Protein AF-0000000084878001 (afdb_homodimer)

Sequence (238 aa):
MRSDLFLLSTLISGAYTAQISVGQQQQSGGKNYHVAWWEGETPCDGLGHLLGSVDKSLCSFDFQLQNQGSVYHFAYCGTDDLAIYRNDGSLYGKCSTKDFGKKLKCQNSHDIIKQYVCGMRSDLFLLSTLISGAYTAQISVGQQQQSGGKNYHVAWWEGETPCDGLGHLLGSVDKSLCSFDFQLQNQGSVYHFAYCGTDDLAIYRNDGSLYGKCSTKDFGKKLKCQNSHDIIKQYVCG

Structure (mmCIF, N/CA/C/O backbone):
data_AF-0000000084878001-model_v1
#
loop_
_entity.id
_entity.type
_entity.pdbx_description
1 polymer 'Cyanovirin-N domain-containing protein'
#
loop_
_atom_site.group_PDB
_atom_site.id
_atom_site.type_symbol
_atom_site.label_atom_id
_atom_site.label_alt_id
_atom_site.label_comp_id
_atom_site.label_asym_id
_atom_site.label_entity_id
_atom_site.label_seq_id
_atom_site.pdbx_PDB_ins_code
_atom_site.Cartn_x
_atom_site.Cartn_y
_atom_site.Cartn_z
_atom_site.occupancy
_atom_site.B_iso_or_equiv
_atom_site.auth_seq_id
_atom_site.auth_comp_id
_atom_site.auth_asym_id
_atom_site.auth_atom_id
_atom_site.pdbx_PDB_model_num
ATOM 1 N N . MET A 1 1 ? -42.656 -45.219 -16 1 40.62 1 MET A N 1
ATOM 2 C CA . MET A 1 1 ? -42.062 -44.25 -15.086 1 40.62 1 MET A CA 1
ATOM 3 C C . MET A 1 1 ? -40.812 -43.656 -15.68 1 40.62 1 MET A C 1
ATOM 5 O O . MET A 1 1 ? -39.844 -44.344 -15.984 1 40.62 1 MET A O 1
ATOM 9 N N . ARG A 1 2 ? -40.969 -42.5 -16.5 1 52.84 2 ARG A N 1
ATOM 10 C CA . ARG A 1 2 ? -39.875 -41.75 -17.094 1 52.84 2 ARG A CA 1
ATOM 11 C C . ARG A 1 2 ? -38.969 -41.156 -16.031 1 52.84 2 ARG A C 1
ATOM 13 O O . ARG A 1 2 ? -39.438 -40.406 -15.172 1 52.84 2 ARG A O 1
ATOM 20 N N . SER A 1 3 ? -37.875 -41.875 -15.578 1 54.75 3 SER A N 1
ATOM 21 C CA . SER A 1 3 ? -36.875 -41.344 -14.625 1 54.75 3 SER A CA 1
ATOM 22 C C . SER A 1 3 ? -36.25 -40.062 -15.141 1 54.75 3 SER A C 1
ATOM 24 O O . SER A 1 3 ? -35.594 -40.062 -16.203 1 54.75 3 SER A O 1
ATOM 26 N N . ASP A 1 4 ? -36.875 -39 -14.883 1 58.25 4 ASP A N 1
ATOM 27 C CA . ASP A 1 4 ? -36.188 -37.719 -15.156 1 58.25 4 ASP A CA 1
ATOM 28 C C . ASP A 1 4 ? -34.875 -37.656 -14.391 1 58.25 4 ASP A C 1
ATOM 30 O O . ASP A 1 4 ? -34.844 -37.719 -13.164 1 58.25 4 ASP A O 1
ATOM 34 N N . LEU A 1 5 ? -33.688 -38.031 -14.977 1 51.81 5 LEU A N 1
ATOM 35 C CA . LEU A 1 5 ? -32.375 -37.844 -14.422 1 51.81 5 LEU A CA 1
ATOM 36 C C . LEU A 1 5 ? -32.062 -36.344 -14.211 1 51.81 5 LEU A C 1
ATOM 38 O O . LEU A 1 5 ? -32.031 -35.562 -15.172 1 51.81 5 LEU A O 1
ATOM 42 N N . PHE A 1 6 ? -32.438 -35.812 -13.086 1 55.56 6 PHE A N 1
ATOM 43 C CA . PHE A 1 6 ? -31.953 -34.469 -12.703 1 55.56 6 PHE A CA 1
ATOM 44 C C . PHE A 1 6 ? -30.438 -34.438 -12.695 1 55.56 6 PHE A C 1
ATOM 46 O O . PHE A 1 6 ? -29.781 -35.094 -11.883 1 55.56 6 PHE A O 1
ATOM 53 N N . LEU A 1 7 ? -29.844 -34.125 -13.883 1 54.41 7 LEU A N 1
ATOM 54 C CA . LEU A 1 7 ? -28.422 -33.812 -13.859 1 54.41 7 LEU A CA 1
ATOM 55 C C . LEU A 1 7 ? -28.125 -32.625 -12.938 1 54.41 7 LEU A C 1
ATOM 57 O O . LEU A 1 7 ? -28.531 -31.5 -13.219 1 54.41 7 LEU A O 1
ATOM 61 N N . LEU A 1 8 ? -27.812 -32.844 -11.688 1 53.03 8 LEU A N 1
ATOM 62 C CA . LEU A 1 8 ? -27.266 -31.828 -10.805 1 53.03 8 LEU A CA 1
ATOM 63 C C . LEU A 1 8 ? -25.938 -31.312 -11.344 1 53.03 8 LEU A C 1
ATOM 65 O O . LEU A 1 8 ? -24.938 -32.062 -11.367 1 53.03 8 LEU A O 1
ATOM 69 N N . SER A 1 9 ? -25.953 -30.312 -12.164 1 50.41 9 SER A N 1
ATOM 70 C CA . SER A 1 9 ? -24.719 -29.625 -12.523 1 50.41 9 SER A CA 1
ATOM 71 C C . SER A 1 9 ? -23.969 -29.141 -11.281 1 50.41 9 SER A C 1
ATOM 73 O O . SER A 1 9 ? -24.516 -28.344 -10.5 1 50.41 9 SER A O 1
ATOM 75 N N . THR A 1 10 ? -23.078 -29.844 -10.758 1 50 10 THR A N 1
ATOM 76 C CA . THR A 1 10 ? -22.172 -29.359 -9.727 1 50 10 THR A CA 1
ATOM 77 C C . THR A 1 10 ? -21.406 -28.141 -10.211 1 50 10 THR A C 1
ATOM 79 O O . THR A 1 10 ? -20.625 -28.234 -11.164 1 50 10 THR A O 1
ATOM 82 N N . LEU A 1 11 ? -21.969 -26.922 -10.078 1 50.25 11 LEU A N 1
ATOM 83 C CA . LEU A 1 11 ? -21.125 -25.734 -10.195 1 50.25 11 LEU A CA 1
ATOM 84 C C . LEU A 1 11 ? -19.844 -25.891 -9.375 1 50.25 11 LEU A C 1
ATOM 86 O O . LEU A 1 11 ? -19.891 -25.953 -8.148 1 50.25 11 LEU A O 1
ATOM 90 N N . ILE A 1 12 ? -18.922 -26.625 -9.875 1 43.53 12 ILE A N 1
ATOM 91 C CA . ILE A 1 12 ? -17.609 -26.531 -9.25 1 43.53 12 ILE A CA 1
ATOM 92 C C . ILE A 1 12 ? -17.25 -25.062 -9.023 1 43.53 12 ILE A C 1
ATOM 94 O O . ILE A 1 12 ? -17.078 -24.312 -9.977 1 43.53 12 ILE A O 1
ATOM 98 N N . SER A 1 13 ? -17.812 -24.375 -8.117 1 43.81 13 SER A N 1
ATOM 99 C CA . SER A 1 13 ? -17.266 -23.078 -7.691 1 43.81 13 SER A CA 1
ATOM 100 C C . SER A 1 13 ? -15.758 -23.156 -7.484 1 43.81 13 SER A C 1
ATOM 102 O O . SER A 1 13 ? -15.297 -23.594 -6.426 1 43.81 13 SER A O 1
ATOM 104 N N . GLY A 1 14 ? -15.023 -23.625 -8.484 1 43.59 14 GLY A N 1
ATOM 105 C CA . GLY A 1 14 ? -13.594 -23.531 -8.258 1 43.59 14 GLY A CA 1
ATOM 106 C C . GLY A 1 14 ? -13.172 -22.266 -7.543 1 43.59 14 GLY A C 1
ATOM 107 O O . GLY A 1 14 ? -13.734 -21.203 -7.785 1 43.59 14 GLY A O 1
ATOM 108 N N . ALA A 1 15 ? -12.75 -22.422 -6.367 1 47.34 15 ALA A N 1
ATOM 109 C CA . ALA A 1 15 ? -12.258 -21.297 -5.574 1 47.34 15 ALA A CA 1
ATOM 110 C C . ALA A 1 15 ? -11.398 -20.359 -6.418 1 47.34 15 ALA A C 1
ATOM 112 O O . ALA A 1 15 ? -10.32 -20.75 -6.875 1 47.34 15 ALA A O 1
ATOM 113 N N . TYR A 1 16 ? -11.938 -19.75 -7.496 1 54.16 16 TYR A N 1
ATOM 114 C CA . TYR A 1 16 ? -11.242 -18.797 -8.352 1 54.16 16 TYR A CA 1
ATOM 115 C C . TYR A 1 16 ? -10.438 -17.797 -7.527 1 54.16 16 TYR A C 1
ATOM 117 O O . TYR A 1 16 ? -10.992 -17.125 -6.66 1 54.16 16 TYR A O 1
ATOM 125 N N . THR A 1 17 ? -9.141 -18.172 -7.266 1 69.75 17 THR A N 1
ATOM 126 C CA . THR A 1 17 ? -8.289 -17.188 -6.602 1 69.75 17 THR A CA 1
ATOM 127 C C . THR A 1 17 ? -8.141 -15.938 -7.461 1 69.75 17 THR A C 1
ATOM 129 O O . THR A 1 17 ? -7.848 -16.031 -8.656 1 69.75 17 THR A O 1
ATOM 132 N N . ALA A 1 18 ? -8.609 -14.867 -6.988 1 90.56 18 ALA A N 1
ATOM 133 C CA . ALA A 1 18 ? -8.531 -13.586 -7.684 1 90.56 18 ALA A CA 1
ATOM 134 C C . ALA A 1 18 ? -7.105 -13.305 -8.156 1 90.56 18 ALA A C 1
ATOM 136 O O . ALA A 1 18 ? -6.141 -13.594 -7.441 1 90.56 18 ALA A O 1
ATOM 137 N N . GLN A 1 19 ? -6.977 -13.023 -9.461 1 97.31 19 GLN A N 1
ATOM 138 C CA . GLN A 1 19 ? -5.66 -12.664 -9.977 1 97.31 19 GLN A CA 1
ATOM 139 C C . GLN A 1 19 ? -5.25 -11.266 -9.516 1 97.31 19 GLN A C 1
ATOM 141 O O . GLN A 1 19 ? -6.098 -10.477 -9.102 1 97.31 19 GLN A O 1
ATOM 146 N N . ILE A 1 20 ? -3.99 -11.047 -9.516 1 97.94 20 ILE A N 1
ATOM 147 C CA . ILE A 1 20 ? -3.43 -9.758 -9.148 1 97.94 20 ILE A CA 1
ATOM 148 C C . ILE A 1 20 ? -2.838 -9.078 -10.383 1 97.94 20 ILE A C 1
ATOM 150 O O . ILE A 1 20 ? -2.041 -9.68 -11.102 1 97.94 20 ILE A O 1
ATOM 154 N N . SER A 1 21 ? -3.244 -7.875 -10.602 1 98.44 21 SER A N 1
ATOM 155 C CA . SER A 1 21 ? -2.672 -7.055 -11.664 1 98.44 21 SER A CA 1
ATOM 156 C C . SER A 1 21 ? -1.608 -6.105 -11.125 1 98.44 21 SER A C 1
ATOM 158 O O . SER A 1 21 ? -1.666 -5.703 -9.961 1 98.44 21 SER A O 1
ATOM 160 N N . VAL A 1 22 ? -0.67 -5.793 -11.984 1 98.56 22 VAL A N 1
ATOM 161 C CA . VAL A 1 22 ? 0.396 -4.848 -11.664 1 98.56 22 VAL A CA 1
ATOM 162 C C . VAL A 1 22 ? 0.568 -3.857 -12.812 1 98.56 22 VAL A C 1
ATOM 164 O O . VAL A 1 22 ? 0.487 -4.234 -13.984 1 98.56 22 VAL A O 1
ATOM 167 N N . GLY A 1 23 ? 0.77 -2.672 -12.43 1 98.19 23 GLY A N 1
ATOM 168 C CA . GLY A 1 23 ? 1.011 -1.633 -13.414 1 98.19 23 GLY A CA 1
ATOM 169 C C . GLY A 1 23 ? 1.803 -0.461 -12.867 1 98.19 23 GLY A C 1
ATOM 170 O O . GLY A 1 23 ? 2.41 -0.561 -11.797 1 98.19 23 GLY A O 1
ATOM 171 N N . GLN A 1 24 ? 1.919 0.592 -13.656 1 96.62 24 GLN A N 1
ATOM 172 C CA . GLN A 1 24 ? 2.641 1.803 -13.281 1 96.62 24 GLN A CA 1
ATOM 173 C C . GLN A 1 24 ? 1.729 3.025 -13.336 1 96.62 24 GLN A C 1
ATOM 175 O O . GLN A 1 24 ? 1.037 3.246 -14.336 1 96.62 24 GLN A O 1
ATOM 180 N N . GLN A 1 25 ? 1.665 3.662 -12.234 1 94.56 25 GLN A N 1
ATOM 181 C CA . GLN A 1 25 ? 0.994 4.957 -12.188 1 94.56 25 GLN A CA 1
ATOM 182 C C . GLN A 1 25 ? 1.898 6.062 -12.727 1 94.56 25 GLN A C 1
ATOM 184 O O . GLN A 1 25 ? 3.031 6.223 -12.266 1 94.56 25 GLN A O 1
ATOM 189 N N . GLN A 1 26 ? 1.407 6.762 -13.695 1 86.5 26 GLN A N 1
ATOM 190 C CA . GLN A 1 26 ? 2.191 7.805 -14.344 1 86.5 26 GLN A CA 1
ATOM 191 C C . GLN A 1 26 ? 1.896 9.172 -13.734 1 86.5 26 GLN A C 1
ATOM 193 O O . GLN A 1 26 ? 0.797 9.711 -13.898 1 86.5 26 GLN A O 1
ATOM 198 N N . GLN A 1 27 ? 2.877 9.742 -12.992 1 79.06 27 GLN A N 1
ATOM 199 C CA . GLN A 1 27 ? 2.684 11.062 -12.406 1 79.06 27 GLN A CA 1
ATOM 200 C C . GLN A 1 27 ? 3.193 12.156 -13.336 1 79.06 27 GLN A C 1
ATOM 202 O O . GLN A 1 27 ? 4.25 12.016 -13.945 1 79.06 27 GLN A O 1
ATOM 207 N N . SER A 1 28 ? 2.338 13.07 -13.562 1 66.56 28 SER A N 1
ATOM 208 C CA . SER A 1 28 ? 2.789 14.18 -14.398 1 66.56 28 SER A CA 1
ATOM 209 C C . SER A 1 28 ? 4.023 14.852 -13.812 1 66.56 28 SER A C 1
ATOM 211 O O . SER A 1 28 ? 3.982 15.367 -12.688 1 66.56 28 SER A O 1
ATOM 213 N N . GLY A 1 29 ? 5.16 14.797 -14.555 1 62.91 29 GLY A N 1
ATOM 214 C CA . GLY A 1 29 ? 6.363 15.516 -14.172 1 62.91 29 GLY A CA 1
ATOM 215 C C . GLY A 1 29 ? 7.113 14.867 -13.023 1 62.91 29 GLY A C 1
ATOM 216 O O . GLY A 1 29 ? 8.07 15.438 -12.5 1 62.91 29 GLY A O 1
ATOM 217 N N . GLY A 1 30 ? 6.598 13.773 -12.641 1 71.69 30 GLY A N 1
ATOM 218 C CA . GLY A 1 30 ? 7.266 13.312 -11.438 1 71.69 30 GLY A CA 1
ATOM 219 C C . GLY A 1 30 ? 7.555 11.82 -11.438 1 71.69 30 GLY A C 1
ATOM 220 O O . GLY A 1 30 ? 7.758 11.227 -12.5 1 71.69 30 GLY A O 1
ATOM 221 N N . LYS A 1 31 ? 7.758 11.266 -10.242 1 82.56 31 LYS A N 1
ATOM 222 C CA . LYS A 1 31 ? 8.117 9.867 -10.016 1 82.56 31 LYS A CA 1
ATOM 223 C C . LYS A 1 31 ? 6.949 8.938 -10.328 1 82.56 31 LYS A C 1
ATOM 225 O O . LYS A 1 31 ? 5.805 9.227 -9.977 1 82.56 31 LYS A O 1
ATOM 230 N N . ASN A 1 32 ? 7.199 7.93 -11.211 1 93.31 32 ASN A N 1
ATOM 231 C CA . ASN A 1 32 ? 6.223 6.875 -11.438 1 93.31 32 ASN A CA 1
ATOM 232 C C . ASN A 1 32 ? 6.266 5.816 -10.344 1 93.31 32 ASN A C 1
ATOM 234 O O . ASN A 1 32 ? 7.305 5.613 -9.711 1 93.31 32 ASN A O 1
ATOM 238 N N . TYR A 1 33 ? 5.094 5.18 -10.156 1 96.06 33 TYR A N 1
ATOM 239 C CA . TYR A 1 33 ? 5.02 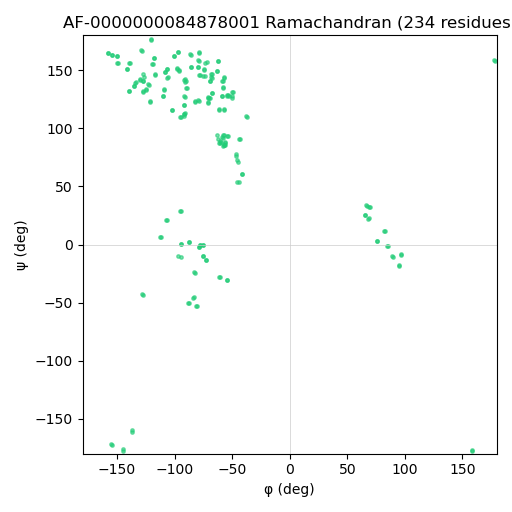4.211 -9.07 1 96.06 33 TYR A CA 1
ATOM 240 C C . TYR A 1 33 ? 4.441 2.887 -9.555 1 96.06 33 TYR A C 1
ATOM 242 O O . TYR A 1 33 ? 3.523 2.871 -10.383 1 96.06 33 TYR A O 1
ATOM 250 N N . HIS A 1 34 ? 5.012 1.805 -9.008 1 97.44 34 HIS A N 1
ATOM 251 C CA . HIS A 1 34 ? 4.352 0.514 -9.156 1 97.44 34 HIS A CA 1
ATOM 252 C C . HIS A 1 34 ? 3.057 0.457 -8.352 1 97.44 34 HIS A C 1
ATOM 254 O O . HIS A 1 34 ? 3 0.957 -7.227 1 97.44 34 HIS A O 1
ATOM 260 N N . VAL A 1 35 ? 2.051 -0.173 -8.961 1 97.56 35 VAL A N 1
ATOM 261 C CA . VAL A 1 35 ? 0.773 -0.364 -8.281 1 97.56 35 VAL A CA 1
ATOM 262 C C . VAL A 1 35 ? 0.284 -1.795 -8.492 1 97.56 35 VAL A C 1
ATOM 264 O O . VAL A 1 35 ? 0.384 -2.334 -9.602 1 97.56 35 VAL A O 1
ATOM 267 N N . ALA A 1 36 ? -0.209 -2.393 -7.441 1 98.31 36 ALA A N 1
ATOM 268 C CA . ALA A 1 36 ? -0.836 -3.709 -7.523 1 98.31 36 ALA A CA 1
ATOM 269 C C . ALA A 1 36 ? -2.309 -3.641 -7.133 1 98.31 36 ALA A C 1
ATOM 271 O O . ALA A 1 36 ? -2.689 -2.857 -6.258 1 98.31 36 ALA A O 1
ATOM 272 N N . TRP A 1 37 ? -3.094 -4.449 -7.754 1 97.31 37 TRP A N 1
ATOM 273 C CA . TRP A 1 37 ? -4.52 -4.48 -7.449 1 97.31 37 TRP A CA 1
ATOM 274 C C . TRP A 1 37 ? -5.137 -5.812 -7.867 1 97.31 37 TRP A C 1
ATOM 276 O O . TRP A 1 37 ? -4.5 -6.605 -8.562 1 97.31 37 TRP A O 1
ATOM 286 N N . TRP A 1 38 ? -6.379 -6.055 -7.324 1 96.94 38 TRP A N 1
ATOM 287 C CA . TRP A 1 38 ? -7.102 -7.234 -7.781 1 96.94 38 TRP A CA 1
ATOM 288 C C . TRP A 1 38 ? -7.523 -7.09 -9.234 1 96.94 38 TRP A C 1
ATOM 290 O O . TRP A 1 38 ? -8.141 -6.086 -9.617 1 96.94 38 TRP A O 1
ATOM 300 N N . GLU A 1 39 ? -7.23 -8.102 -10.047 1 97.25 39 GLU A N 1
ATOM 301 C CA . GLU A 1 39 ? -7.688 -8.086 -11.438 1 97.25 39 GLU A CA 1
ATOM 302 C C . GLU A 1 39 ? -9.203 -7.965 -11.516 1 97.25 39 GLU A C 1
ATOM 304 O O . GLU A 1 39 ? -9.93 -8.664 -10.805 1 97.25 39 GLU A O 1
ATOM 309 N N . GLY A 1 40 ? -9.68 -7.059 -12.438 1 94.69 40 GLY A N 1
ATOM 310 C CA . GLY A 1 40 ? -11.109 -6.816 -12.578 1 94.69 40 GLY A CA 1
ATOM 311 C C . GLY A 1 40 ? -11.594 -5.625 -11.773 1 94.69 40 GLY A C 1
ATOM 312 O O . GLY A 1 40 ? -12.688 -5.109 -12.016 1 94.69 40 GLY A O 1
ATOM 313 N N . GLU A 1 41 ? -10.781 -5.211 -10.773 1 95.12 41 GLU A N 1
ATOM 314 C CA . GLU A 1 41 ? -11.086 -4.008 -10 1 95.12 41 GLU A CA 1
ATOM 315 C C . GLU A 1 41 ? -10.328 -2.801 -10.539 1 95.12 41 GLU A C 1
ATOM 317 O O . GLU A 1 41 ? -9.414 -2.947 -11.352 1 95.12 41 GLU A O 1
ATOM 322 N N . THR A 1 42 ? -10.789 -1.654 -10.078 1 95.38 42 THR A N 1
ATOM 323 C CA . THR A 1 42 ? -10.078 -0.454 -10.5 1 95.38 42 THR A CA 1
ATOM 324 C C . THR A 1 42 ? -8.953 -0.122 -9.523 1 95.38 42 THR A C 1
ATOM 326 O O . THR A 1 42 ? -9.125 -0.228 -8.305 1 95.38 42 THR A O 1
ATOM 329 N N . PRO A 1 43 ? -7.746 0.216 -9.984 1 95.5 43 PRO A N 1
ATOM 330 C CA . PRO A 1 43 ? -6.672 0.708 -9.125 1 95.5 43 PRO A CA 1
ATOM 331 C C . PRO A 1 43 ? -6.719 2.221 -8.922 1 95.5 43 PRO A C 1
ATOM 333 O O . PRO A 1 43 ? -5.863 2.785 -8.234 1 95.5 43 PRO A O 1
ATOM 336 N N . CYS A 1 44 ? -7.73 2.887 -9.5 1 93.88 44 CYS A N 1
ATOM 337 C CA . CYS A 1 44 ? -7.77 4.344 -9.539 1 93.88 44 CYS A CA 1
ATOM 338 C C . CYS A 1 44 ? -8.117 4.918 -8.172 1 93.88 44 CYS A C 1
ATOM 340 O O . CYS A 1 44 ? -8.688 4.223 -7.328 1 93.88 44 CYS A O 1
ATOM 342 N N . ASP A 1 45 ? -7.637 6.117 -7.875 1 88.25 45 ASP A N 1
ATOM 343 C CA . ASP A 1 45 ? -8.023 6.918 -6.719 1 88.25 45 ASP A CA 1
ATOM 344 C C . ASP A 1 45 ? -7.578 6.25 -5.418 1 88.25 45 ASP A C 1
ATOM 346 O O . ASP A 1 45 ? -8.312 6.262 -4.426 1 88.25 45 ASP A O 1
ATOM 350 N N . GLY A 1 46 ? -6.387 5.547 -5.496 1 89.5 46 GLY A N 1
ATOM 351 C CA . GLY A 1 46 ? -5.793 4.957 -4.309 1 89.5 46 GLY A CA 1
ATOM 352 C C . GLY A 1 46 ? -6.395 3.617 -3.938 1 89.5 46 GLY A C 1
ATOM 353 O O . GLY A 1 46 ? -6.16 3.107 -2.84 1 89.5 46 GLY A O 1
ATOM 354 N N . LEU A 1 47 ? -7.176 3.066 -4.832 1 92.81 47 LEU A N 1
ATOM 355 C CA . LEU A 1 47 ? -7.805 1.784 -4.543 1 92.81 47 LEU A CA 1
ATOM 356 C C . LEU A 1 47 ? -6.848 0.631 -4.824 1 92.81 47 LEU A C 1
ATOM 358 O O . LEU A 1 47 ? -7.035 -0.477 -4.316 1 92.81 47 LEU A O 1
ATOM 362 N N . GLY A 1 48 ? -5.891 0.888 -5.715 1 95.5 48 GLY A N 1
ATOM 363 C CA . GLY A 1 48 ? -4.77 -0.032 -5.812 1 95.5 48 GLY A CA 1
ATOM 364 C C . GLY A 1 48 ? -3.738 0.162 -4.715 1 95.5 48 GLY A C 1
ATOM 365 O O . GLY A 1 48 ? -3.768 1.165 -3.998 1 95.5 48 GLY A O 1
ATOM 366 N N . HIS A 1 49 ? -2.908 -0.759 -4.543 1 97 49 HIS A N 1
ATOM 367 C CA . HIS A 1 49 ? -1.827 -0.692 -3.568 1 97 49 HIS A CA 1
ATOM 368 C C . HIS A 1 49 ? -0.56 -0.112 -4.188 1 97 49 HIS A C 1
ATOM 370 O O . HIS A 1 49 ? 0.056 -0.74 -5.051 1 97 49 HIS A O 1
ATOM 376 N N . LEU A 1 50 ? -0.207 1.04 -3.721 1 96.56 50 LEU A N 1
ATOM 377 C CA . LEU A 1 50 ? 1.052 1.626 -4.168 1 96.56 50 LEU A CA 1
ATOM 378 C C . LEU A 1 50 ? 2.242 0.873 -3.584 1 96.56 50 LEU A C 1
ATOM 380 O O . LEU A 1 50 ? 2.359 0.742 -2.363 1 96.56 50 LEU A O 1
ATOM 384 N N . LEU A 1 51 ? 3.1 0.345 -4.387 1 97.5 51 LEU A N 1
ATOM 385 C CA . LEU A 1 51 ? 4.25 -0.431 -3.934 1 97.5 51 LEU A CA 1
ATOM 386 C C . LEU A 1 51 ? 5.441 0.477 -3.656 1 97.5 51 LEU A C 1
ATOM 388 O O . LEU A 1 51 ? 6.09 0.358 -2.613 1 97.5 51 LEU A O 1
ATOM 392 N N . GLY A 1 52 ? 5.785 1.342 -4.598 1 95.81 52 GLY A N 1
ATOM 393 C CA . GLY A 1 52 ? 6.941 2.219 -4.547 1 95.81 52 GLY A CA 1
ATOM 394 C C . GLY A 1 52 ? 7.395 2.695 -5.914 1 95.81 52 GLY A C 1
ATOM 395 O O . GLY A 1 52 ? 6.777 2.357 -6.926 1 95.81 52 GLY A O 1
ATOM 396 N N . SER A 1 53 ? 8.453 3.434 -5.867 1 95.12 53 SER A N 1
ATOM 397 C CA . SER A 1 53 ? 8.953 4.047 -7.098 1 95.12 53 SER A CA 1
ATOM 398 C C . SER A 1 53 ? 9.375 2.988 -8.109 1 95.12 53 SER A C 1
ATOM 400 O O . SER A 1 53 ? 9.953 1.963 -7.738 1 95.12 53 SER A O 1
ATOM 402 N N . VAL A 1 54 ? 9.242 3.324 -9.422 1 96.25 54 VAL A N 1
ATOM 403 C CA . VAL A 1 54 ? 9.562 2.387 -10.492 1 96.25 54 VAL A CA 1
ATOM 404 C C . VAL A 1 54 ? 11.078 2.271 -10.641 1 96.25 54 VAL A C 1
ATOM 406 O O . VAL A 1 54 ? 11.578 1.38 -11.336 1 96.25 54 VAL A O 1
ATOM 409 N N . ASP A 1 55 ? 11.797 3.123 -9.969 1 94.56 55 ASP A N 1
ATOM 410 C CA . ASP A 1 55 ? 13.25 3.021 -9.984 1 94.56 55 ASP A CA 1
ATOM 411 C C . ASP A 1 55 ? 13.727 1.828 -9.156 1 94.56 55 ASP A C 1
ATOM 413 O O . ASP A 1 55 ? 14.891 1.434 -9.242 1 94.56 55 ASP A O 1
ATOM 417 N N . LYS A 1 56 ? 12.867 1.29 -8.398 1 95.56 56 LYS A N 1
ATOM 418 C CA . LYS A 1 56 ? 13.18 0.091 -7.629 1 95.56 56 LYS A CA 1
ATOM 419 C C . LYS A 1 56 ? 12.5 -1.139 -8.219 1 95.56 56 LYS A C 1
ATOM 421 O O . LYS A 1 56 ? 11.406 -1.04 -8.789 1 95.56 56 LYS A O 1
ATOM 426 N N . SER A 1 57 ? 13.125 -2.26 -8.016 1 97.62 57 SER A N 1
ATOM 427 C CA . SER A 1 57 ? 12.602 -3.527 -8.516 1 97.62 57 SER A CA 1
ATOM 428 C C . SER A 1 57 ? 11.328 -3.924 -7.785 1 97.62 57 SER A C 1
ATOM 430 O O . SER A 1 57 ? 11.211 -3.723 -6.574 1 97.62 57 SER A O 1
ATOM 432 N N . LEU A 1 58 ? 10.406 -4.586 -8.484 1 98.19 58 LEU A N 1
ATOM 433 C CA . LEU A 1 58 ? 9.203 -5.137 -7.875 1 98.19 58 LEU A CA 1
ATOM 434 C C . LEU A 1 58 ? 9.562 -6.047 -6.703 1 98.19 58 LEU A C 1
ATOM 436 O O . LEU A 1 58 ? 8.805 -6.141 -5.734 1 98.19 58 LEU A O 1
ATOM 440 N N . CYS A 1 59 ? 10.695 -6.684 -6.766 1 98.31 59 CYS A N 1
ATOM 441 C CA . CYS A 1 59 ? 11.117 -7.668 -5.777 1 98.31 59 CYS A CA 1
ATOM 442 C C . CYS A 1 59 ? 11.562 -6.992 -4.488 1 98.31 59 CYS A C 1
ATOM 444 O O . CYS A 1 59 ? 11.805 -7.66 -3.48 1 98.31 59 CYS A O 1
ATOM 446 N N . SER A 1 60 ? 11.516 -5.68 -4.449 1 96.56 60 SER A N 1
ATOM 447 C CA . SER A 1 60 ? 11.961 -4.949 -3.27 1 96.56 60 SER A CA 1
ATOM 448 C C . SER A 1 60 ? 10.789 -4.637 -2.34 1 96.56 60 SER A C 1
ATOM 450 O O . SER A 1 60 ? 10.977 -4.043 -1.276 1 96.56 60 SER A O 1
ATOM 452 N N . PHE A 1 61 ? 9.586 -5.094 -2.758 1 96.5 61 PHE A N 1
ATOM 453 C CA . PHE A 1 61 ? 8.414 -4.625 -2.027 1 96.5 61 PHE A CA 1
ATOM 454 C C . PHE A 1 61 ? 7.617 -5.801 -1.47 1 96.5 61 PHE A C 1
ATOM 456 O O . PHE A 1 61 ? 7.465 -6.824 -2.139 1 96.5 61 PHE A O 1
ATOM 463 N N . ASP A 1 62 ? 7.164 -5.625 -0.23 1 94.75 62 ASP A N 1
ATOM 464 C CA . ASP A 1 62 ? 6.047 -6.398 0.301 1 94.75 62 ASP A CA 1
ATOM 465 C C . ASP A 1 62 ? 4.734 -5.625 0.171 1 94.75 62 ASP A C 1
ATOM 467 O O . ASP A 1 62 ? 4.727 -4.391 0.207 1 94.75 62 ASP A O 1
ATOM 471 N N . PHE A 1 63 ? 3.66 -6.398 0.014 1 96.12 63 PHE A N 1
ATOM 472 C CA . PHE A 1 63 ? 2.406 -5.668 -0.123 1 96.12 63 PHE A CA 1
ATOM 473 C C . PHE A 1 63 ? 1.229 -6.523 0.331 1 96.12 63 PHE A C 1
ATOM 475 O O . PHE A 1 63 ? 1.373 -7.73 0.531 1 96.12 63 PHE A O 1
ATOM 482 N N . GLN A 1 64 ? 0.169 -5.879 0.569 1 94.38 64 GLN A N 1
ATOM 483 C CA . GLN A 1 64 ? -1.084 -6.508 0.978 1 94.38 64 GLN A CA 1
ATOM 484 C C . GLN A 1 64 ? -2.277 -5.852 0.29 1 94.38 64 GLN A C 1
ATOM 486 O O . GLN A 1 64 ? -2.344 -4.625 0.186 1 94.38 64 GLN A O 1
ATOM 491 N N . LEU A 1 65 ? -3.143 -6.699 -0.251 1 94.5 65 LEU A N 1
ATOM 492 C CA . LEU A 1 65 ? -4.316 -6.152 -0.924 1 94.5 65 LEU A CA 1
ATOM 493 C C . LEU A 1 65 ? -5.547 -6.234 -0.023 1 94.5 65 LEU A C 1
ATOM 495 O O . LEU A 1 65 ? -5.555 -6.984 0.956 1 94.5 65 LEU A O 1
ATOM 499 N N . GLN A 1 66 ? -6.457 -5.457 -0.43 1 88.81 66 GLN A N 1
ATOM 500 C CA . GLN A 1 66 ? -7.672 -5.324 0.367 1 88.81 66 GLN A CA 1
ATOM 501 C C . GLN A 1 66 ? -8.359 -6.676 0.55 1 88.81 66 GLN A C 1
ATOM 503 O O . GLN A 1 66 ? -8.383 -7.496 -0.37 1 88.81 66 GLN A O 1
ATOM 508 N N . ASN A 1 67 ? -8.891 -6.891 1.767 1 85 67 ASN A N 1
ATOM 509 C CA . ASN A 1 67 ? -9.703 -8.031 2.162 1 85 67 ASN A CA 1
ATOM 510 C C . ASN A 1 67 ? -8.883 -9.32 2.189 1 85 67 ASN A C 1
ATOM 512 O O . ASN A 1 67 ? -9.406 -10.398 1.893 1 85 67 ASN A O 1
ATOM 516 N N . GLN A 1 68 ? -7.645 -9.117 2.312 1 81.81 68 GLN A N 1
ATOM 517 C CA . GLN A 1 68 ? -6.75 -10.266 2.465 1 81.81 68 GLN A CA 1
ATOM 518 C C . GLN A 1 68 ? -5.875 -10.117 3.707 1 81.81 68 GLN A C 1
ATOM 520 O O . GLN A 1 68 ? -5.469 -9.008 4.055 1 81.81 68 GLN A O 1
ATOM 525 N N . GLY A 1 69 ? -5.629 -11.156 4.309 1 76.88 69 GLY A N 1
ATOM 526 C CA . GLY A 1 69 ? -4.773 -11.141 5.484 1 76.88 69 GLY A CA 1
ATOM 527 C C . GLY A 1 69 ? -3.32 -11.445 5.172 1 76.88 69 GLY A C 1
ATOM 528 O O . GLY A 1 69 ? -2.438 -11.203 5.996 1 76.88 69 GLY A O 1
ATOM 529 N N . SER A 1 70 ? -3.053 -11.875 4.004 1 85.44 70 SER A N 1
ATOM 530 C CA . SER A 1 70 ? -1.706 -12.312 3.656 1 85.44 70 SER A CA 1
ATOM 531 C C . SER A 1 70 ? -0.878 -11.164 3.088 1 85.44 70 SER A C 1
ATOM 533 O O . SER A 1 70 ? -1.399 -10.312 2.363 1 85.44 70 SER A O 1
ATOM 535 N N . VAL A 1 71 ? 0.376 -11.164 3.455 1 92.81 71 VAL A N 1
ATOM 536 C CA . VAL A 1 71 ? 1.361 -10.297 2.814 1 92.81 71 VAL A CA 1
ATOM 537 C C . VAL A 1 71 ? 2.004 -11.031 1.639 1 92.81 71 VAL A C 1
ATOM 539 O O . VAL A 1 71 ? 2.328 -12.219 1.739 1 92.81 71 VAL A O 1
ATOM 542 N N . TYR A 1 72 ? 2.211 -10.281 0.569 1 95.31 72 TYR A N 1
ATOM 543 C CA . TYR A 1 72 ? 2.752 -10.844 -0.663 1 95.31 72 TYR A CA 1
ATOM 544 C C . TYR A 1 72 ? 4.098 -10.211 -1.005 1 95.31 72 TYR A C 1
ATOM 546 O O . TYR A 1 72 ? 4.414 -9.117 -0.539 1 95.31 72 TYR A O 1
ATOM 554 N N . HIS A 1 73 ? 4.852 -10.938 -1.857 1 97.38 73 HIS A N 1
ATOM 555 C CA . HIS A 1 73 ? 6.055 -10.375 -2.463 1 97.38 73 HIS A CA 1
ATOM 556 C C . HIS A 1 73 ? 6.309 -10.969 -3.842 1 97.38 73 HIS A C 1
ATOM 558 O O . HIS A 1 73 ? 5.844 -12.078 -4.141 1 97.38 73 HIS A O 1
ATOM 564 N N . PHE A 1 74 ? 7.02 -10.273 -4.664 1 98.5 74 PHE A N 1
ATOM 565 C CA . PHE A 1 74 ? 7.414 -10.727 -5.992 1 98.5 74 PHE A CA 1
ATOM 566 C C . PHE A 1 74 ? 8.695 -11.547 -5.926 1 98.5 74 PHE A C 1
ATOM 568 O O . PHE A 1 74 ? 9.516 -11.359 -5.02 1 98.5 74 PHE A O 1
ATOM 575 N N . ALA A 1 75 ? 8.859 -12.422 -6.844 1 98.56 75 ALA A N 1
ATOM 576 C CA . ALA A 1 75 ? 10.07 -13.219 -6.996 1 98.56 75 ALA A CA 1
ATOM 577 C C . ALA A 1 75 ? 10.422 -13.398 -8.469 1 98.56 75 ALA A C 1
ATOM 579 O O . ALA A 1 75 ? 9.555 -13.289 -9.344 1 98.56 75 ALA A O 1
ATOM 580 N N . TYR A 1 76 ? 11.766 -13.547 -8.711 1 98.31 76 TYR A N 1
ATOM 581 C CA . TYR A 1 76 ? 12.312 -13.812 -10.031 1 98.31 76 TYR A CA 1
ATOM 582 C C . TYR A 1 76 ? 12.148 -12.609 -10.953 1 98.31 76 TYR A C 1
ATOM 584 O O . TYR A 1 76 ? 11.836 -12.758 -12.133 1 98.31 76 TYR A O 1
ATOM 592 N N . CYS A 1 77 ? 12.211 -11.469 -10.359 1 98.31 77 CYS A N 1
ATOM 593 C CA . CYS A 1 77 ? 12.125 -10.227 -11.125 1 98.31 77 CYS A CA 1
ATOM 594 C C . CYS A 1 77 ? 13.203 -10.164 -12.195 1 98.31 77 CYS A C 1
ATOM 596 O O . CYS A 1 77 ? 14.344 -10.586 -11.961 1 98.31 77 CYS A O 1
ATOM 598 N N . GLY A 1 78 ? 12.844 -9.578 -13.375 1 95.44 78 GLY A N 1
ATOM 599 C CA . GLY A 1 78 ? 13.789 -9.453 -14.477 1 95.44 78 GLY A CA 1
ATOM 600 C C . GLY A 1 78 ? 13.852 -10.688 -15.352 1 95.44 78 GLY A C 1
ATOM 601 O O . GLY A 1 78 ? 14.625 -10.734 -16.312 1 95.44 78 GLY A O 1
ATOM 602 N N . THR A 1 79 ? 13.07 -11.672 -14.953 1 96.81 79 THR A N 1
ATOM 603 C CA . THR A 1 79 ? 13.031 -12.891 -15.75 1 96.81 79 THR A CA 1
ATOM 604 C C . THR A 1 79 ? 11.617 -13.172 -16.25 1 96.81 79 THR A C 1
ATOM 606 O O . THR A 1 79 ? 10.672 -12.484 -15.867 1 96.81 79 THR A O 1
ATOM 609 N N . ASP A 1 80 ? 11.516 -14.289 -17.094 1 95.88 80 ASP A N 1
ATOM 610 C CA . ASP A 1 80 ? 10.219 -14.711 -17.625 1 95.88 80 ASP A CA 1
ATOM 611 C C . ASP A 1 80 ? 9.43 -15.492 -16.562 1 95.88 80 ASP A C 1
ATOM 613 O O . ASP A 1 80 ? 8.258 -15.805 -16.766 1 95.88 80 ASP A O 1
ATOM 617 N N . ASP A 1 81 ? 9.992 -15.703 -15.414 1 97.94 81 ASP A N 1
ATOM 618 C CA . ASP A 1 81 ? 9.367 -16.516 -14.383 1 97.94 81 ASP A CA 1
ATOM 619 C C . ASP A 1 81 ? 8.844 -15.664 -13.234 1 97.94 81 ASP A C 1
ATOM 621 O O . ASP A 1 81 ? 8.617 -16.156 -12.133 1 97.94 81 ASP A O 1
ATOM 625 N N . LEU A 1 82 ? 8.625 -14.391 -13.508 1 98.56 82 LEU A N 1
ATOM 626 C CA . LEU A 1 82 ? 8.078 -13.484 -12.5 1 98.56 82 LEU A CA 1
ATOM 627 C C . LEU A 1 82 ? 6.836 -14.086 -11.852 1 98.56 82 LEU A C 1
ATOM 629 O O . LEU A 1 82 ? 5.953 -14.602 -12.539 1 98.56 82 LEU A O 1
ATOM 633 N N . ALA A 1 83 ? 6.828 -14.047 -10.477 1 98.81 83 ALA A N 1
ATOM 634 C CA . ALA A 1 83 ? 5.719 -14.641 -9.734 1 98.81 83 ALA A CA 1
ATOM 635 C C . ALA A 1 83 ? 5.484 -13.906 -8.414 1 98.81 83 ALA A C 1
ATOM 637 O O . ALA A 1 83 ? 6.324 -13.109 -7.984 1 98.81 83 ALA A O 1
ATOM 638 N N . ILE A 1 84 ? 4.312 -14.125 -7.871 1 98.44 84 ILE A N 1
ATOM 639 C CA . ILE A 1 84 ? 3.971 -13.625 -6.543 1 98.44 84 ILE A CA 1
ATOM 640 C C . ILE A 1 84 ? 3.898 -14.789 -5.555 1 98.44 84 ILE A C 1
ATOM 642 O O . ILE A 1 84 ? 3.354 -15.852 -5.871 1 98.44 84 ILE A O 1
ATOM 646 N N . TYR A 1 85 ? 4.512 -14.586 -4.438 1 97.44 85 TYR A N 1
ATOM 647 C CA . TYR A 1 85 ? 4.477 -15.547 -3.338 1 97.44 85 TYR A CA 1
ATOM 648 C C . TYR A 1 85 ? 3.857 -14.922 -2.094 1 97.44 85 TYR A C 1
ATOM 650 O O . TYR A 1 85 ? 3.855 -13.695 -1.937 1 97.44 85 TYR A O 1
ATOM 658 N N . ARG A 1 86 ? 3.352 -15.758 -1.291 1 93.31 86 ARG A N 1
ATOM 659 C CA . ARG A 1 86 ? 2.896 -15.336 0.03 1 93.31 86 ARG A CA 1
ATOM 660 C C . ARG A 1 86 ? 4.039 -15.375 1.039 1 93.31 86 ARG A C 1
ATOM 662 O O . ARG A 1 86 ? 5.066 -16.016 0.799 1 93.31 86 ARG A O 1
ATOM 669 N N . ASN A 1 87 ? 3.799 -14.727 2.102 1 87.94 87 ASN A N 1
ATOM 670 C CA . ASN A 1 87 ? 4.828 -14.656 3.133 1 87.94 87 ASN A CA 1
ATOM 671 C C . ASN A 1 87 ? 5.18 -16.047 3.668 1 87.94 87 ASN A C 1
ATOM 673 O O . ASN A 1 87 ? 6.281 -16.25 4.176 1 87.94 87 ASN A O 1
ATOM 677 N N . ASP A 1 88 ? 4.301 -16.906 3.629 1 85.31 88 ASP A N 1
ATOM 678 C CA . ASP A 1 88 ? 4.559 -18.25 4.148 1 85.31 88 ASP A CA 1
ATOM 679 C C . ASP A 1 88 ? 5.387 -19.078 3.164 1 85.31 88 ASP A C 1
ATOM 681 O O . ASP A 1 88 ? 5.676 -20.25 3.416 1 85.31 88 ASP A O 1
ATOM 685 N N . GLY A 1 89 ? 5.73 -18.516 2.055 1 91.75 89 GLY A N 1
ATOM 686 C CA . GLY A 1 89 ? 6.586 -19.172 1.075 1 91.75 89 GLY A CA 1
ATOM 687 C C . GLY A 1 89 ? 5.809 -19.844 -0.035 1 91.75 89 GLY A C 1
ATOM 688 O O . GLY A 1 89 ? 6.391 -20.297 -1.024 1 91.75 89 GLY A O 1
ATOM 689 N N . SER A 1 90 ? 4.461 -19.906 0.129 1 95.38 90 SER A N 1
ATOM 690 C CA . SER A 1 90 ? 3.662 -20.578 -0.894 1 95.38 90 SER A CA 1
ATOM 691 C C . SER A 1 90 ? 3.467 -19.688 -2.115 1 95.38 90 SER A C 1
ATOM 693 O O . SER A 1 90 ? 3.32 -18.469 -1.984 1 95.38 90 SER A O 1
ATOM 695 N N . LEU A 1 91 ? 3.432 -20.344 -3.213 1 97.31 91 LEU A N 1
ATOM 696 C CA . LEU A 1 91 ? 3.203 -19.641 -4.473 1 97.31 91 LEU A CA 1
ATOM 697 C C . LEU A 1 91 ? 1.759 -19.156 -4.574 1 97.31 91 LEU A C 1
ATOM 699 O O . LEU A 1 91 ? 0.826 -19.938 -4.375 1 97.31 91 LEU A O 1
ATOM 703 N N . TYR A 1 92 ? 1.614 -17.875 -4.836 1 97.06 92 TYR A N 1
ATOM 704 C CA . TYR A 1 92 ? 0.292 -17.375 -5.188 1 97.06 92 TYR A CA 1
ATOM 705 C C . TYR A 1 92 ? -0.019 -17.625 -6.66 1 97.06 92 TYR A C 1
ATOM 707 O O . TYR A 1 92 ? -1.036 -18.25 -6.984 1 97.06 92 TYR A O 1
ATOM 715 N N . GLY A 1 93 ? 1.075 -17.094 -7.5 1 97.62 93 GLY A N 1
ATOM 716 C CA . GLY A 1 93 ? 0.896 -17.375 -8.914 1 97.62 93 GLY A CA 1
ATOM 717 C C . GLY A 1 93 ? 1.984 -16.781 -9.781 1 97.62 93 GLY A C 1
ATOM 718 O O . GLY A 1 93 ? 2.631 -15.797 -9.398 1 97.62 93 GLY A O 1
ATOM 719 N N . LYS A 1 94 ? 2.115 -17.344 -10.953 1 98.12 94 LYS A N 1
ATOM 720 C CA . LYS A 1 94 ? 3.029 -16.812 -11.961 1 98.12 94 LYS A CA 1
ATOM 721 C C . LYS A 1 94 ? 2.42 -15.625 -12.688 1 98.12 94 LYS A C 1
ATOM 723 O O . LYS A 1 94 ? 1.197 -15.461 -12.711 1 98.12 94 LYS A O 1
ATOM 728 N N . CYS A 1 95 ? 3.311 -14.867 -13.242 1 98.38 95 CYS A N 1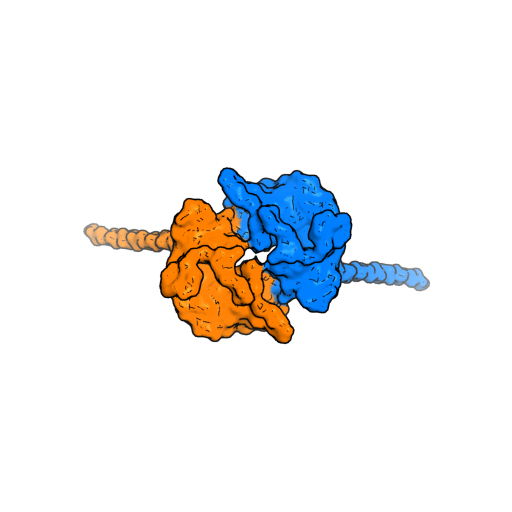
ATOM 729 C CA . CYS A 1 95 ? 2.842 -13.656 -13.914 1 98.38 95 CYS A CA 1
ATOM 730 C C . CYS A 1 95 ? 2.965 -13.797 -15.422 1 98.38 95 CYS A C 1
ATOM 732 O O . CYS A 1 95 ? 3.863 -14.477 -15.922 1 98.38 95 CYS A O 1
ATOM 734 N N . SER A 1 96 ? 2.051 -13.156 -16.047 1 97.94 96 SER A N 1
ATOM 735 C CA . SER A 1 96 ? 2.094 -13.031 -17.5 1 97.94 96 SER A CA 1
ATOM 736 C C . SER A 1 96 ? 1.961 -11.57 -17.938 1 97.94 96 SER A C 1
ATOM 738 O O . SER A 1 96 ? 1.63 -10.703 -17.125 1 97.94 96 SER A O 1
ATOM 740 N N . THR A 1 97 ? 2.242 -11.289 -19.172 1 97.44 97 THR A N 1
ATOM 741 C CA . THR A 1 97 ? 2.141 -9.938 -19.719 1 97.44 97 THR A CA 1
ATOM 742 C C . THR A 1 97 ? 0.787 -9.734 -20.391 1 97.44 97 THR A C 1
ATOM 744 O O . THR A 1 97 ? 0.67 -8.938 -21.328 1 97.44 97 THR A O 1
ATOM 747 N N . LYS A 1 98 ? -0.166 -10.484 -19.859 1 94.12 98 LYS A N 1
ATOM 748 C CA . LYS A 1 98 ? -1.527 -10.258 -20.344 1 94.12 98 LYS A CA 1
ATOM 749 C C . LYS A 1 98 ? -1.923 -8.789 -20.203 1 94.12 98 LYS A C 1
ATOM 751 O O . LYS A 1 98 ? -1.784 -8.203 -19.125 1 94.12 98 LYS A O 1
ATOM 756 N N . ASP A 1 99 ? -2.455 -8.109 -21.359 1 94.94 99 ASP A N 1
ATOM 757 C CA . ASP A 1 99 ? -2.939 -6.73 -21.422 1 94.94 99 ASP A CA 1
ATOM 758 C C . ASP A 1 99 ? -1.805 -5.738 -21.172 1 94.94 99 ASP A C 1
ATOM 760 O O . ASP A 1 99 ? -2.035 -4.637 -20.672 1 94.94 99 ASP A O 1
ATOM 764 N N . PHE A 1 100 ? -0.6 -6.137 -21.453 1 97.12 100 PHE A N 1
ATOM 765 C CA . PHE A 1 100 ? 0.558 -5.262 -21.312 1 97.12 100 PHE A CA 1
ATOM 766 C C . PHE A 1 100 ? 0.34 -3.959 -22.078 1 97.12 100 PHE A C 1
ATOM 768 O O . PHE A 1 100 ? -0.059 -3.975 -23.25 1 97.12 100 PHE A O 1
ATOM 775 N N . GLY A 1 101 ? 0.549 -2.832 -21.391 1 97.12 101 GLY A N 1
ATOM 776 C CA . GLY A 1 101 ? 0.473 -1.537 -22.047 1 97.12 101 GLY A CA 1
ATOM 777 C C . GLY A 1 101 ? -0.921 -0.94 -22.016 1 97.12 101 GLY A C 1
ATOM 778 O O . GLY A 1 101 ? -1.114 0.214 -22.406 1 97.12 101 GLY A O 1
ATOM 779 N N . LYS A 1 102 ? -1.88 -1.724 -21.625 1 97.5 102 LYS A N 1
ATOM 780 C CA . LYS A 1 102 ? -3.232 -1.182 -21.516 1 97.5 102 LYS A CA 1
ATOM 781 C C . LYS A 1 102 ? -3.279 -0.008 -20.531 1 97.5 102 LYS A C 1
ATOM 783 O O . LYS A 1 102 ? -2.824 -0.122 -19.406 1 97.5 102 LYS A O 1
ATOM 788 N N . LYS A 1 103 ? -3.824 1.062 -21.016 1 96.62 103 LYS A N 1
ATOM 789 C CA . LYS A 1 103 ? -3.943 2.266 -20.203 1 96.62 103 LYS A CA 1
ATOM 790 C C . LYS A 1 103 ? -5.281 2.301 -19.469 1 96.62 103 LYS A C 1
ATOM 792 O O . LYS A 1 103 ? -6.336 2.162 -20.078 1 96.62 103 LYS A O 1
ATOM 797 N N . LEU A 1 104 ? -5.293 2.336 -18.234 1 96.12 104 LEU A N 1
ATOM 798 C CA . LEU A 1 104 ? -6.469 2.592 -17.406 1 96.12 104 LEU A CA 1
ATOM 799 C C . LEU A 1 104 ? -6.602 4.078 -17.109 1 96.12 104 LEU A C 1
ATOM 801 O O . LEU A 1 104 ? -5.793 4.637 -16.359 1 96.12 104 LEU A O 1
ATOM 805 N N . LYS A 1 105 ? -7.582 4.719 -17.625 1 94.06 105 LYS A N 1
ATOM 806 C CA . LYS A 1 105 ? -7.805 6.148 -17.422 1 94.06 105 LYS A CA 1
ATOM 807 C C . LYS A 1 105 ? -8.516 6.41 -16.094 1 94.06 105 LYS A C 1
ATOM 809 O O . LYS A 1 105 ? -9.594 5.859 -15.844 1 94.06 105 LYS A O 1
ATOM 814 N N . CYS A 1 106 ? -7.867 7.199 -15.328 1 91.69 106 CYS A N 1
ATOM 815 C CA . CYS A 1 106 ? -8.453 7.551 -14.039 1 91.69 106 CYS A CA 1
ATOM 816 C C . CYS A 1 106 ? -8.977 8.984 -14.055 1 91.69 106 CYS A C 1
ATOM 818 O O . CYS A 1 106 ? -8.367 9.867 -14.656 1 91.69 106 CYS A O 1
ATOM 820 N N . GLN A 1 107 ? -10.031 9.188 -13.422 1 84.5 107 GLN A N 1
ATOM 821 C CA . GLN A 1 107 ? -10.695 10.484 -13.492 1 84.5 107 GLN A CA 1
ATOM 822 C C . GLN A 1 107 ? -10.07 11.469 -12.508 1 84.5 107 GLN A C 1
ATOM 824 O O . GLN A 1 107 ? -9.797 12.617 -12.859 1 84.5 107 GLN A O 1
ATOM 829 N N . ASN A 1 108 ? -9.797 11.039 -11.188 1 79.69 108 ASN A N 1
ATOM 830 C CA . ASN A 1 108 ? -9.359 11.953 -10.133 1 79.69 108 ASN A CA 1
ATOM 831 C C . ASN A 1 108 ? -7.922 11.664 -9.703 1 79.69 108 ASN A C 1
ATOM 833 O O . ASN A 1 108 ? -7.469 12.164 -8.672 1 79.69 108 ASN A O 1
ATOM 837 N N . SER A 1 109 ? -7.34 10.75 -10.477 1 81.94 109 SER A N 1
ATOM 838 C CA . SER A 1 109 ? -5.957 10.391 -10.18 1 81.94 109 SER A CA 1
ATOM 839 C C . SER A 1 109 ? -5.176 10.102 -11.453 1 81.94 109 SER A C 1
ATOM 841 O O . SER A 1 109 ? -5.691 10.281 -12.562 1 81.94 109 SER A O 1
ATOM 843 N N . HIS A 1 110 ? -3.963 9.734 -11.273 1 88.31 110 HIS A N 1
ATOM 844 C CA . HIS A 1 110 ? -3.09 9.484 -12.414 1 88.31 110 HIS A CA 1
ATOM 845 C C . HIS A 1 110 ? -3.449 8.18 -13.109 1 88.31 110 HIS A C 1
ATOM 847 O O . HIS A 1 110 ? -3.852 7.211 -12.453 1 88.31 110 HIS A O 1
ATOM 853 N N . ASP A 1 111 ? -3.287 8.211 -14.469 1 93.5 111 ASP A N 1
ATOM 854 C CA . ASP A 1 111 ? -3.529 7.004 -15.25 1 93.5 111 ASP A CA 1
ATOM 855 C C . ASP A 1 111 ? -2.562 5.891 -14.859 1 93.5 111 ASP A C 1
ATOM 857 O O . ASP A 1 111 ? -1.489 6.156 -14.312 1 93.5 111 ASP A O 1
ATOM 861 N N . ILE A 1 112 ? -3 4.68 -15.156 1 95.56 112 ILE A N 1
ATOM 862 C CA . ILE A 1 112 ? -2.18 3.508 -14.883 1 95.56 112 ILE A CA 1
ATOM 863 C C . ILE A 1 112 ? -1.984 2.699 -16.156 1 95.56 112 ILE A C 1
ATOM 865 O O . ILE A 1 112 ? -2.932 2.494 -16.922 1 95.56 112 ILE A O 1
ATOM 869 N N . ILE A 1 113 ? -0.731 2.326 -16.391 1 97.38 113 ILE A N 1
ATOM 870 C CA . ILE A 1 113 ? -0.408 1.442 -17.5 1 97.38 113 ILE A CA 1
ATOM 871 C C . ILE A 1 113 ? -0.175 0.024 -16.984 1 97.38 113 ILE A C 1
ATOM 873 O O . ILE A 1 113 ? 0.76 -0.218 -16.219 1 97.38 113 ILE A O 1
ATOM 877 N N . LYS A 1 114 ? -1.038 -0.91 -17.406 1 98.06 114 LYS A N 1
ATOM 878 C CA . LYS A 1 114 ? -0.954 -2.299 -16.953 1 98.06 114 LYS A CA 1
ATOM 879 C C . LYS A 1 114 ? 0.299 -2.977 -17.5 1 98.06 114 LYS A C 1
ATOM 881 O O . LYS A 1 114 ? 0.666 -2.773 -18.672 1 98.06 114 LYS A O 1
ATOM 886 N N . GLN A 1 115 ? 0.928 -3.881 -16.672 1 98.25 115 GLN A N 1
ATOM 887 C CA . GLN A 1 115 ? 2.148 -4.547 -17.109 1 98.25 115 GLN A CA 1
ATOM 888 C C . GLN A 1 115 ? 2.033 -6.062 -16.969 1 98.25 115 GLN A C 1
ATOM 890 O O . GLN A 1 115 ? 2.447 -6.812 -17.844 1 98.25 115 GLN A O 1
ATOM 895 N N . TYR A 1 116 ? 1.467 -6.469 -15.812 1 98.38 116 TYR A N 1
ATOM 896 C CA . TYR A 1 116 ? 1.431 -7.902 -15.539 1 98.38 116 TYR A CA 1
ATOM 897 C C . TYR A 1 116 ? 0.092 -8.312 -14.938 1 98.38 116 TYR A C 1
ATOM 899 O O . TYR A 1 116 ? -0.606 -7.484 -14.344 1 98.38 116 TYR A O 1
ATOM 907 N N . VAL A 1 117 ? -0.27 -9.586 -15.094 1 98.44 117 VAL A N 1
ATOM 908 C CA . VAL A 1 117 ? -1.325 -10.289 -14.367 1 98.44 117 VAL A CA 1
ATOM 909 C C . VAL A 1 117 ? -0.769 -11.57 -13.758 1 98.44 117 VAL A C 1
ATOM 911 O O . VAL A 1 117 ? -0.123 -12.367 -14.445 1 98.44 117 VAL A O 1
ATOM 914 N N . CYS A 1 118 ? -1.025 -11.781 -12.57 1 98.25 118 CYS A N 1
ATOM 915 C CA . CYS A 1 118 ? -0.44 -12.898 -11.844 1 98.25 118 CYS A CA 1
ATOM 916 C C . CYS A 1 118 ? -1.519 -13.727 -11.164 1 98.25 118 CYS A C 1
ATOM 918 O O . CYS A 1 118 ? -2.445 -13.18 -10.562 1 98.25 118 CYS A O 1
ATOM 920 N N . GLY A 1 119 ? -1.4 -15.039 -11.148 1 95.62 119 GLY A N 1
ATOM 921 C CA . GLY A 1 119 ? -2.338 -15.914 -10.469 1 95.62 119 GLY A CA 1
ATOM 922 C C . GLY A 1 119 ? -2.945 -16.969 -11.375 1 95.62 119 GLY A C 1
ATOM 923 O O . GLY A 1 119 ? -2.805 -16.891 -12.594 1 95.62 119 GLY A O 1
ATOM 924 N N . MET B 1 1 ? -44.062 43.938 14.828 1 39.72 1 MET B N 1
ATOM 925 C CA . MET B 1 1 ? -43.438 43.031 13.898 1 39.72 1 MET B CA 1
ATOM 926 C C . MET B 1 1 ? -42.156 42.469 14.484 1 39.72 1 MET B C 1
ATOM 928 O O . MET B 1 1 ? -41.219 43.219 14.812 1 39.72 1 MET B O 1
ATOM 932 N N . ARG B 1 2 ? -42.281 41.281 15.281 1 52.44 2 ARG B N 1
ATOM 933 C CA . ARG B 1 2 ? -41.156 40.594 15.891 1 52.44 2 ARG B CA 1
ATOM 934 C C . ARG B 1 2 ? -40.219 40.062 14.82 1 52.44 2 ARG B C 1
ATOM 936 O O . ARG B 1 2 ? -40.625 39.281 13.945 1 52.44 2 ARG B O 1
ATOM 943 N N . SER B 1 3 ? -39.125 40.812 14.43 1 55.03 3 SER B N 1
ATOM 944 C CA . SER B 1 3 ? -38.094 40.375 13.508 1 55.03 3 SER B CA 1
ATOM 945 C C . SER B 1 3 ? -37.438 39.094 14.023 1 55.03 3 SER B C 1
ATOM 947 O O . SER B 1 3 ? -36.844 39.094 15.109 1 55.03 3 SER B O 1
ATOM 949 N N . ASP B 1 4 ? -38.031 38 13.734 1 57.88 4 ASP B N 1
ATOM 950 C CA . ASP B 1 4 ? -37.281 36.75 14.016 1 57.88 4 ASP B CA 1
ATOM 951 C C . ASP B 1 4 ? -35.938 36.719 13.281 1 57.88 4 ASP B C 1
ATOM 953 O O . ASP B 1 4 ? -35.906 36.781 12.055 1 57.88 4 ASP B O 1
ATOM 957 N N . LEU B 1 5 ? -34.812 37.125 13.875 1 51.31 5 LEU B N 1
ATOM 958 C CA . LEU B 1 5 ? -33.469 36.969 13.367 1 51.31 5 LEU B CA 1
ATOM 959 C C . LEU B 1 5 ? -33.125 35.5 13.18 1 51.31 5 LEU B C 1
ATOM 961 O O . LEU B 1 5 ? -33.062 34.75 14.148 1 51.31 5 LEU B O 1
ATOM 965 N N . PHE B 1 6 ? -33.438 34.938 12.039 1 54.88 6 PHE B N 1
ATOM 966 C CA . PHE B 1 6 ? -32.906 33.625 11.68 1 54.88 6 PHE B CA 1
ATOM 967 C C . PHE B 1 6 ? -31.391 33.625 11.719 1 54.88 6 PHE B C 1
ATOM 969 O O . PHE B 1 6 ? -30.75 34.281 10.914 1 54.88 6 PHE B O 1
ATOM 976 N N . LEU B 1 7 ? -30.844 33.344 12.93 1 53.81 7 LEU B N 1
ATOM 977 C CA . LEU B 1 7 ? -29.406 33.062 12.945 1 53.81 7 LEU B CA 1
ATOM 978 C C . LEU B 1 7 ? -29.062 31.891 12.039 1 53.81 7 LEU B C 1
ATOM 980 O O . LEU B 1 7 ? -29.453 30.75 12.32 1 53.81 7 LEU B O 1
ATOM 984 N N . LEU B 1 8 ? -28.734 32.125 10.805 1 52.84 8 LEU B N 1
ATOM 985 C CA . LEU B 1 8 ? -28.125 31.109 9.945 1 52.84 8 LEU B CA 1
ATOM 986 C C . LEU B 1 8 ? -26.797 30.609 10.531 1 52.84 8 LEU B C 1
ATOM 988 O O . LEU B 1 8 ? -25.828 31.375 10.578 1 52.84 8 LEU B O 1
ATOM 992 N N . SER B 1 9 ? -26.828 29.625 11.359 1 50.47 9 SER B N 1
ATOM 993 C CA . SER B 1 9 ? -25.594 28.953 11.758 1 50.47 9 SER B CA 1
ATOM 994 C C . SER B 1 9 ? -24.812 28.484 10.539 1 50.47 9 SER B C 1
ATOM 996 O O . SER B 1 9 ? -25.312 27.703 9.734 1 50.47 9 SER B O 1
ATOM 998 N N . THR B 1 10 ? -23.922 29.219 10.055 1 49.44 10 THR B N 1
ATOM 999 C CA . THR B 1 10 ? -22.969 28.75 9.047 1 49.44 10 THR B CA 1
ATOM 1000 C C . THR B 1 10 ? -22.203 27.531 9.562 1 49.44 10 THR B C 1
ATOM 1002 O O . THR B 1 10 ? -21.469 27.625 10.547 1 49.44 10 THR B O 1
ATOM 1005 N N . LEU B 1 11 ? -22.75 26.312 9.406 1 49.72 11 LEU B N 1
ATOM 1006 C CA . LEU B 1 11 ? -21.906 25.141 9.555 1 49.72 11 LEU B CA 1
ATOM 1007 C C . LEU B 1 11 ? -20.594 25.312 8.781 1 49.72 11 LEU B C 1
ATOM 1009 O O . LEU B 1 11 ? -20.609 25.375 7.547 1 49.72 11 LEU B O 1
ATOM 1013 N N . ILE B 1 12 ? -19.703 26.078 9.312 1 43.44 12 ILE B N 1
ATOM 1014 C CA . ILE B 1 12 ? -18.375 25.984 8.734 1 43.44 12 ILE B CA 1
ATOM 1015 C C . ILE B 1 12 ? -17.984 24.531 8.531 1 43.44 12 ILE B C 1
ATOM 1017 O O . ILE B 1 12 ? -17.797 23.781 9.5 1 43.44 12 ILE B O 1
ATOM 1021 N N . SER B 1 13 ? -18.531 23.812 7.633 1 44.12 13 SER B N 1
ATOM 1022 C CA . SER B 1 13 ? -17.953 22.531 7.238 1 44.12 13 SER B CA 1
ATOM 1023 C C . SER B 1 13 ? -16.438 22.641 7.07 1 44.12 13 SER B C 1
ATOM 1025 O O . SER B 1 13 ? -15.961 23.078 6.027 1 44.12 13 SER B O 1
ATOM 1027 N N . GLY B 1 14 ? -15.75 23.125 8.078 1 43.91 14 GLY B N 1
ATOM 1028 C CA . GLY B 1 14 ? -14.312 23.062 7.902 1 43.91 14 GLY B CA 1
ATOM 1029 C C . GLY B 1 14 ? -13.844 21.812 7.203 1 43.91 14 GLY B C 1
ATOM 1030 O O . GLY B 1 14 ? -14.383 20.719 7.438 1 43.91 14 GLY B O 1
ATOM 1031 N N . ALA B 1 15 ? -13.406 21.969 6.043 1 47.38 15 ALA B N 1
ATOM 1032 C CA . ALA B 1 15 ? -12.867 20.859 5.254 1 47.38 15 ALA B CA 1
ATOM 1033 C C . ALA B 1 15 ? -11.992 19.953 6.113 1 47.38 15 ALA B C 1
ATOM 1035 O O . ALA B 1 15 ? -10.922 20.359 6.57 1 47.38 15 ALA B O 1
ATOM 1036 N N . TYR B 1 16 ? -12.531 19.328 7.18 1 54.66 16 TYR B N 1
ATOM 1037 C CA . TYR B 1 16 ? -11.828 18.391 8.055 1 54.66 16 TYR B CA 1
ATOM 1038 C C . TYR B 1 16 ? -10.992 17.406 7.242 1 54.66 16 TYR B C 1
ATOM 1040 O O . TYR B 1 16 ? -11.516 16.703 6.375 1 54.66 16 TYR B O 1
ATOM 1048 N N . THR B 1 17 ? -9.695 17.812 7.004 1 70.44 17 THR B N 1
ATOM 1049 C CA . THR B 1 17 ? -8.82 16.844 6.352 1 70.44 17 THR B CA 1
ATOM 1050 C C . THR B 1 17 ? -8.656 15.594 7.211 1 70.44 17 THR B C 1
ATOM 1052 O O . THR B 1 17 ? -8.391 15.695 8.414 1 70.44 17 THR B O 1
ATOM 1055 N N . ALA B 1 18 ? -9.078 14.508 6.742 1 90.56 18 ALA B N 1
ATOM 1056 C CA . ALA B 1 18 ? -8.977 13.227 7.438 1 90.56 18 ALA B CA 1
ATOM 1057 C C . ALA B 1 18 ? -7.551 12.992 7.934 1 90.56 18 ALA B C 1
ATOM 1059 O O . ALA B 1 18 ? -6.586 13.305 7.234 1 90.56 18 ALA B O 1
ATOM 1060 N N . GLN B 1 19 ? -7.445 12.688 9.234 1 97.31 19 GLN B N 1
ATOM 1061 C CA . GLN B 1 19 ? -6.125 12.367 9.773 1 97.31 19 GLN B CA 1
ATOM 1062 C C . GLN B 1 19 ? -5.672 10.977 9.32 1 97.31 19 GLN B C 1
ATOM 1064 O O . GLN B 1 19 ? -6.492 10.164 8.898 1 97.31 19 GLN B O 1
ATOM 1069 N N . ILE B 1 20 ? -4.402 10.789 9.328 1 97.94 20 ILE B N 1
ATOM 1070 C CA . ILE B 1 20 ? -3.801 9.516 8.961 1 97.94 20 ILE B CA 1
ATOM 1071 C C . ILE B 1 20 ? -3.205 8.852 10.203 1 97.94 20 ILE B C 1
ATOM 1073 O O . ILE B 1 20 ? -2.436 9.477 10.938 1 97.94 20 ILE B O 1
ATOM 1077 N N . SER B 1 21 ? -3.57 7.645 10.422 1 98.44 21 SER B N 1
ATOM 1078 C CA . SER B 1 21 ? -2.988 6.844 11.492 1 98.44 21 SER B CA 1
ATOM 1079 C C . SER B 1 21 ? -1.895 5.922 10.961 1 98.44 21 SER B C 1
ATOM 1081 O O . SER B 1 21 ? -1.928 5.516 9.805 1 98.44 21 SER B O 1
ATOM 1083 N N . VAL B 1 22 ? -0.966 5.625 11.836 1 98.62 22 VAL B N 1
ATOM 1084 C CA . VAL B 1 22 ? 0.13 4.711 11.531 1 98.62 22 VAL B CA 1
ATOM 1085 C C . VAL B 1 22 ? 0.313 3.721 12.68 1 98.62 22 VAL B C 1
ATOM 1087 O O . VAL B 1 22 ? 0.205 4.094 13.852 1 98.62 22 VAL B O 1
ATOM 1090 N N . GLY B 1 23 ? 0.548 2.543 12.297 1 98.19 23 GLY B N 1
ATOM 1091 C CA . GLY B 1 23 ? 0.806 1.511 13.289 1 98.19 23 GLY B CA 1
ATOM 1092 C C . GLY B 1 23 ? 1.636 0.361 12.75 1 98.19 23 GLY B C 1
ATOM 1093 O O . GLY B 1 23 ? 2.246 0.474 11.68 1 98.19 23 GLY B O 1
ATOM 1094 N N . GLN B 1 24 ? 1.777 -0.686 13.547 1 96.75 24 GLN B N 1
ATOM 1095 C CA . GLN B 1 24 ? 2.533 -1.878 13.18 1 96.75 24 GLN B CA 1
ATOM 1096 C C . GLN B 1 24 ? 1.653 -3.123 13.227 1 96.75 24 GLN B C 1
ATOM 1098 O O . GLN B 1 24 ? 0.961 -3.367 14.219 1 96.75 24 GLN B O 1
ATOM 1103 N N . GLN B 1 25 ? 1.613 -3.764 12.117 1 94.56 25 GLN B N 1
ATOM 1104 C CA . GLN B 1 25 ? 0.976 -5.074 12.062 1 94.56 25 GLN B CA 1
ATOM 1105 C C . GLN B 1 25 ? 1.899 -6.156 12.609 1 94.56 25 GLN B C 1
ATOM 1107 O O . GLN B 1 25 ? 3.035 -6.301 12.156 1 94.56 25 GLN B O 1
ATOM 1112 N N . GLN B 1 26 ? 1.418 -6.855 13.578 1 86.88 26 GLN B N 1
ATOM 1113 C CA . GLN B 1 26 ? 2.221 -7.879 14.242 1 86.88 26 GLN B CA 1
ATOM 1114 C C . GLN B 1 26 ? 1.973 -9.25 13.625 1 86.88 26 GLN B C 1
ATOM 1116 O O . GLN B 1 26 ? 0.889 -9.82 13.781 1 86.88 26 GLN B O 1
ATOM 1121 N N . GLN B 1 27 ? 2.977 -9.789 12.891 1 79.38 27 GLN B N 1
ATOM 1122 C CA . GLN B 1 27 ? 2.83 -11.117 12.297 1 79.38 27 GLN B CA 1
ATOM 1123 C C . GLN B 1 27 ? 3.336 -12.203 13.25 1 79.38 27 GLN B C 1
ATOM 1125 O O . GLN B 1 27 ? 4.379 -12.039 13.891 1 79.38 27 GLN B O 1
ATOM 1130 N N . SER B 1 28 ? 2.484 -13.133 13.469 1 66.69 28 SER B N 1
ATOM 1131 C CA . SER B 1 28 ? 2.939 -14.219 14.328 1 66.69 28 SER B CA 1
ATOM 1132 C C . SER B 1 28 ? 4.199 -14.875 13.766 1 66.69 28 SER B C 1
ATOM 1134 O O . SER B 1 28 ? 4.188 -15.406 12.656 1 66.69 28 SER B O 1
ATOM 1136 N N . GLY B 1 29 ? 5.324 -14.758 14.539 1 63.62 29 GLY B N 1
ATOM 1137 C CA . GLY B 1 29 ? 6.547 -15.453 14.18 1 63.62 29 GLY B CA 1
ATOM 1138 C C . GLY B 1 29 ? 7.289 -14.797 13.031 1 63.62 29 GLY B C 1
ATOM 1139 O O . GLY B 1 29 ? 8.258 -15.352 12.508 1 63.62 29 GLY B O 1
ATOM 1140 N N . GLY B 1 30 ? 6.766 -13.734 12.625 1 72.19 30 GLY B N 1
ATOM 1141 C CA . GLY B 1 30 ? 7.422 -13.266 11.414 1 72.19 30 GLY B CA 1
ATOM 1142 C C . GLY B 1 30 ? 7.668 -11.773 11.414 1 72.19 30 GLY B C 1
ATOM 1143 O O . GLY B 1 30 ? 7.801 -11.156 12.477 1 72.19 30 GLY B O 1
ATOM 1144 N N . LYS B 1 31 ? 7.902 -11.211 10.234 1 83.19 31 LYS B N 1
ATOM 1145 C CA . LYS B 1 31 ? 8.234 -9.805 10 1 83.19 31 LYS B CA 1
ATOM 1146 C C . LYS B 1 31 ? 7.039 -8.906 10.297 1 83.19 31 LYS B C 1
ATOM 1148 O O . LYS B 1 31 ? 5.91 -9.211 9.914 1 83.19 31 LYS B O 1
ATOM 1153 N N . ASN B 1 32 ? 7.254 -7.891 11.18 1 93.5 32 ASN B N 1
ATOM 1154 C CA . ASN B 1 32 ? 6.246 -6.859 11.398 1 93.5 32 ASN B CA 1
ATOM 1155 C C . ASN B 1 32 ? 6.281 -5.805 10.297 1 93.5 32 ASN B C 1
ATOM 1157 O O . ASN B 1 32 ? 7.324 -5.574 9.688 1 93.5 32 ASN B O 1
ATOM 1161 N N . TYR B 1 33 ? 5.109 -5.191 10.094 1 96.19 33 TYR B N 1
ATOM 1162 C CA . TYR B 1 33 ? 5.023 -4.227 9.008 1 96.19 33 TYR B CA 1
ATOM 1163 C C . TYR B 1 33 ? 4.402 -2.918 9.477 1 96.19 33 TYR B C 1
ATOM 1165 O O . TYR B 1 33 ? 3.469 -2.924 10.281 1 96.19 33 TYR B O 1
ATOM 1173 N N . HIS B 1 34 ? 4.953 -1.821 8.938 1 97.5 34 HIS B N 1
ATOM 1174 C CA . HIS B 1 34 ? 4.258 -0.547 9.078 1 97.5 34 HIS B CA 1
ATOM 1175 C C . HIS B 1 34 ? 2.973 -0.525 8.258 1 97.5 34 HIS B C 1
ATOM 1177 O O . HIS B 1 34 ? 2.941 -1.032 7.137 1 97.5 34 HIS B O 1
ATOM 1183 N N . VAL B 1 35 ? 1.938 0.079 8.852 1 97.56 35 VAL B N 1
ATOM 1184 C CA . VAL B 1 35 ? 0.665 0.235 8.156 1 97.56 35 VAL B CA 1
ATOM 1185 C C . VAL B 1 35 ? 0.133 1.651 8.367 1 97.56 35 VAL B C 1
ATOM 1187 O O . VAL B 1 35 ? 0.206 2.191 9.477 1 97.56 35 VAL B O 1
ATOM 1190 N N . ALA B 1 36 ? -0.361 2.24 7.316 1 98.31 36 ALA B N 1
ATOM 1191 C CA . ALA B 1 36 ? -1.023 3.539 7.395 1 98.31 36 ALA B CA 1
ATOM 1192 C C . ALA B 1 36 ? -2.49 3.434 6.988 1 98.31 36 ALA B C 1
ATOM 1194 O O . ALA B 1 36 ? -2.84 2.639 6.109 1 98.31 36 ALA B O 1
ATOM 1195 N N . TRP B 1 37 ? -3.307 4.219 7.594 1 97.31 37 TRP B N 1
ATOM 1196 C CA . TRP B 1 37 ? -4.73 4.215 7.273 1 97.31 37 TRP B CA 1
ATOM 1197 C C . TRP B 1 37 ? -5.383 5.531 7.68 1 97.31 37 TRP B C 1
ATOM 1199 O O . TRP B 1 37 ? -4.777 6.34 8.383 1 97.31 37 TRP B O 1
ATOM 1209 N N . TRP 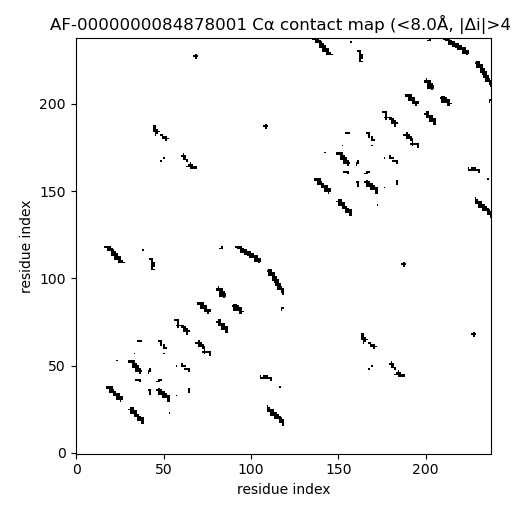B 1 38 ? -6.621 5.734 7.117 1 97 38 TRP B N 1
ATOM 1210 C CA . TRP B 1 38 ? -7.379 6.895 7.562 1 97 38 TRP B CA 1
ATOM 1211 C C . TRP B 1 38 ? -7.816 6.738 9.016 1 97 38 TRP B C 1
ATOM 1213 O O . TRP B 1 38 ? -8.406 5.719 9.391 1 97 38 TRP B O 1
ATOM 1223 N N . GLU B 1 39 ? -7.551 7.77 9.82 1 97.25 39 GLU B N 1
ATOM 1224 C CA . GLU B 1 39 ? -8.016 7.734 11.203 1 97.25 39 GLU B CA 1
ATOM 1225 C C . GLU B 1 39 ? -9.531 7.574 11.273 1 97.25 39 GLU B C 1
ATOM 1227 O O . GLU B 1 39 ? -10.266 8.258 10.555 1 97.25 39 GLU B O 1
ATOM 1232 N N . GLY B 1 40 ? -9.992 6.66 12.188 1 94.69 40 GLY B N 1
ATOM 1233 C CA . GLY B 1 40 ? -11.414 6.383 12.32 1 94.69 40 GLY B CA 1
ATOM 1234 C C . GLY B 1 40 ? -11.867 5.18 11.508 1 94.69 40 GLY B C 1
ATOM 1235 O O . GLY B 1 40 ? -12.945 4.637 11.742 1 94.69 40 GLY B O 1
ATOM 1236 N N . GLU B 1 41 ? -11.031 4.777 10.516 1 95.19 41 GLU B N 1
ATOM 1237 C CA . GLU B 1 41 ? -11.297 3.566 9.742 1 95.19 41 GLU B CA 1
ATOM 1238 C C . GLU B 1 41 ? -10.516 2.377 10.289 1 95.19 41 GLU B C 1
ATOM 1240 O O . GLU B 1 41 ? -9.617 2.547 11.117 1 95.19 41 GLU B O 1
ATOM 1245 N N . THR B 1 42 ? -10.945 1.224 9.828 1 95.31 42 THR B N 1
ATOM 1246 C CA . THR B 1 42 ? -10.203 0.042 10.258 1 95.31 42 THR B CA 1
ATOM 1247 C C . THR B 1 42 ? -9.055 -0.258 9.297 1 95.31 42 THR B C 1
ATOM 1249 O O . THR B 1 42 ? -9.219 -0.156 8.078 1 95.31 42 THR B O 1
ATOM 1252 N N . PRO B 1 43 ? -7.852 -0.563 9.766 1 95.44 43 PRO B N 1
ATOM 1253 C CA . PRO B 1 43 ? -6.754 -1.027 8.914 1 95.44 43 PRO B CA 1
ATOM 1254 C C . PRO B 1 43 ? -6.758 -2.541 8.719 1 95.44 43 PRO B C 1
ATOM 1256 O O . PRO B 1 43 ? -5.875 -3.082 8.047 1 95.44 43 PRO B O 1
ATOM 1259 N N . CYS B 1 44 ? -7.758 -3.232 9.289 1 93.81 44 CYS B N 1
ATOM 1260 C CA . CYS B 1 44 ? -7.758 -4.691 9.328 1 93.81 44 CYS B CA 1
ATOM 1261 C C . CYS B 1 44 ? -8.078 -5.273 7.957 1 93.81 44 CYS B C 1
ATOM 1263 O O . CYS B 1 44 ? -8.656 -4.594 7.105 1 93.81 44 CYS B O 1
ATOM 1265 N N . ASP B 1 45 ? -7.555 -6.461 7.668 1 88.19 45 ASP B N 1
ATOM 12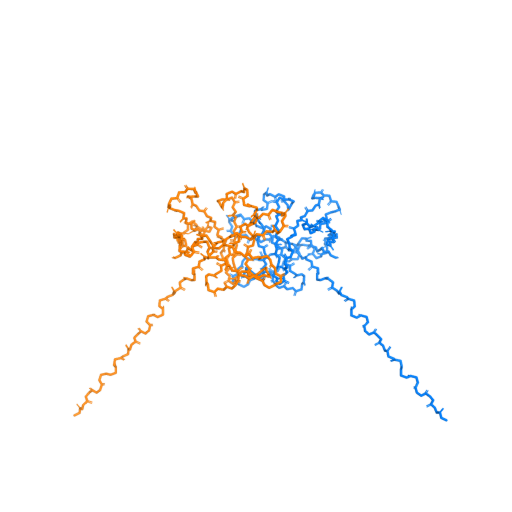66 C CA . ASP B 1 45 ? -7.91 -7.273 6.508 1 88.19 45 ASP B CA 1
ATOM 1267 C C . ASP B 1 45 ? -7.469 -6.598 5.211 1 88.19 45 ASP B C 1
ATOM 1269 O O . ASP B 1 45 ? -8.195 -6.625 4.215 1 88.19 45 ASP B O 1
ATOM 1273 N N . GLY B 1 46 ? -6.316 -5.871 5.309 1 89.44 46 GLY B N 1
ATOM 1274 C CA . GLY B 1 46 ? -5.723 -5.27 4.125 1 89.44 46 GLY B CA 1
ATOM 1275 C C . GLY B 1 46 ? -6.355 -3.943 3.746 1 89.44 46 GLY B C 1
ATOM 1276 O O . GLY B 1 46 ? -6.117 -3.426 2.654 1 89.44 46 GLY B O 1
ATOM 1277 N N . LEU B 1 47 ? -7.148 -3.408 4.633 1 92.69 47 LEU B N 1
ATOM 1278 C CA . LEU B 1 47 ? -7.809 -2.143 4.336 1 92.69 47 LEU B CA 1
ATOM 1279 C C . LEU B 1 47 ? -6.887 -0.963 4.629 1 92.69 47 LEU B C 1
ATOM 1281 O O . LEU B 1 47 ? -7.105 0.141 4.125 1 92.69 47 LEU B O 1
ATOM 1285 N N . GLY B 1 48 ? -5.926 -1.188 5.512 1 95.44 48 GLY B N 1
ATOM 1286 C CA . GLY B 1 48 ? -4.832 -0.238 5.621 1 95.44 48 GLY B CA 1
ATOM 1287 C C . GLY B 1 48 ? -3.787 -0.401 4.535 1 95.44 48 GLY B C 1
ATOM 1288 O O . GLY B 1 48 ? -3.785 -1.402 3.814 1 95.44 48 GLY B O 1
ATOM 1289 N N . HIS B 1 49 ? -2.971 0.537 4.383 1 97 49 HIS B N 1
ATOM 1290 C CA . HIS B 1 49 ? -1.877 0.5 3.418 1 97 49 HIS B CA 1
ATOM 1291 C C . HIS B 1 49 ? -0.601 -0.043 4.051 1 97 49 HIS B C 1
ATOM 1293 O O . HIS B 1 49 ? -0.006 0.606 4.914 1 97 49 HIS B O 1
ATOM 1299 N N . LEU B 1 50 ? -0.218 -1.188 3.598 1 96.56 50 LEU B N 1
ATOM 1300 C CA . LEU B 1 50 ? 1.052 -1.738 4.059 1 96.56 50 LEU B CA 1
ATOM 1301 C C . LEU B 1 50 ? 2.227 -0.951 3.486 1 96.56 50 LEU B C 1
ATOM 1303 O O . LEU B 1 50 ? 2.346 -0.805 2.268 1 96.56 50 LEU B O 1
ATOM 1307 N N . LEU B 1 51 ? 3.068 -0.414 4.293 1 97.5 51 LEU B N 1
ATOM 1308 C CA . LEU B 1 51 ? 4.199 0.392 3.848 1 97.5 51 LEU B CA 1
ATOM 1309 C C . LEU B 1 51 ? 5.422 -0.482 3.586 1 97.5 51 LEU B C 1
ATOM 1311 O O . LEU B 1 51 ? 6.078 -0.347 2.551 1 97.5 51 LEU B O 1
ATOM 1315 N N . GLY B 1 52 ? 5.777 -1.339 4.535 1 95.88 52 GLY B N 1
ATOM 1316 C CA . GLY B 1 52 ? 6.957 -2.186 4.5 1 95.88 52 GLY B CA 1
ATOM 1317 C C . GLY B 1 52 ? 7.402 -2.648 5.875 1 95.88 52 GLY B C 1
ATOM 1318 O O . GLY B 1 52 ? 6.766 -2.328 6.879 1 95.88 52 GLY B O 1
ATOM 1319 N N . SER B 1 53 ? 8.484 -3.352 5.848 1 95.19 53 SER B N 1
ATOM 1320 C CA . SER B 1 53 ? 8.984 -3.947 7.082 1 95.19 53 SER B CA 1
ATOM 1321 C C . SER B 1 53 ? 9.359 -2.877 8.102 1 95.19 53 SER B C 1
ATOM 1323 O O . SER B 1 53 ? 9.914 -1.834 7.742 1 95.19 53 SER B O 1
ATOM 1325 N N . VAL B 1 54 ? 9.219 -3.223 9.406 1 96.31 54 VAL B N 1
ATOM 1326 C CA . VAL B 1 54 ? 9.5 -2.279 10.484 1 96.31 54 VAL B CA 1
ATOM 1327 C C . VAL B 1 54 ? 11.016 -2.121 10.648 1 96.31 54 VAL B C 1
ATOM 1329 O O . VAL B 1 54 ? 11.477 -1.214 11.344 1 96.31 54 VAL B O 1
ATOM 1332 N N . ASP B 1 55 ? 11.758 -2.949 9.984 1 94.62 55 ASP B N 1
ATOM 1333 C CA . ASP B 1 55 ? 13.211 -2.809 10.016 1 94.62 55 ASP B CA 1
ATOM 1334 C C . ASP B 1 55 ? 13.664 -1.598 9.195 1 94.62 55 ASP B C 1
ATOM 1336 O O . ASP B 1 55 ? 14.812 -1.165 9.305 1 94.62 55 ASP B O 1
ATOM 1340 N N . LYS B 1 56 ? 12.781 -1.091 8.422 1 95.56 56 LYS B N 1
ATOM 1341 C CA . LYS B 1 56 ? 13.07 0.114 7.652 1 95.56 56 LYS B CA 1
ATOM 1342 C C . LYS B 1 56 ? 12.352 1.327 8.234 1 95.56 56 LYS B C 1
ATOM 1344 O O . LYS B 1 56 ? 11.258 1.2 8.789 1 95.56 56 LYS B O 1
ATOM 1349 N N . SER B 1 57 ? 12.961 2.461 8.039 1 97.69 57 SER B N 1
ATOM 1350 C CA . SER B 1 57 ? 12.398 3.713 8.531 1 97.69 57 SER B CA 1
ATOM 1351 C C . SER B 1 57 ? 11.117 4.078 7.789 1 97.69 57 SER B C 1
ATOM 1353 O O . SER B 1 57 ? 11.016 3.869 6.578 1 97.69 57 SER B O 1
ATOM 1355 N N . LEU B 1 58 ? 10.18 4.711 8.484 1 98.19 58 LEU B N 1
ATOM 1356 C CA . LEU B 1 58 ? 8.969 5.23 7.855 1 98.19 58 LEU B CA 1
ATOM 1357 C C . LEU B 1 58 ? 9.31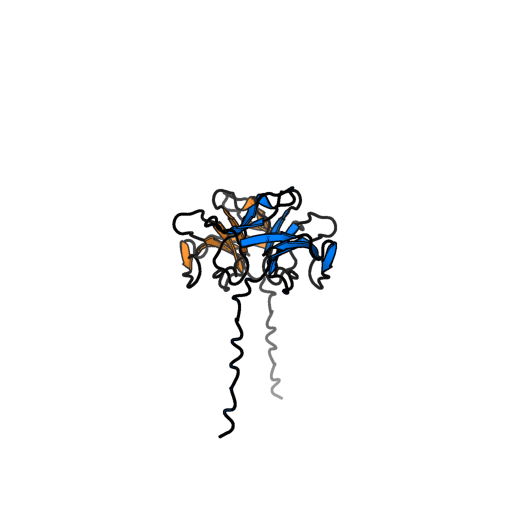2 6.145 6.688 1 98.19 58 LEU B C 1
ATOM 1359 O O . LEU B 1 58 ? 8.57 6.211 5.703 1 98.19 58 LEU B O 1
ATOM 1363 N N . CYS B 1 59 ? 10.43 6.812 6.754 1 98.31 59 CYS B N 1
ATOM 1364 C CA . CYS B 1 59 ? 10.836 7.809 5.77 1 98.31 59 CYS B CA 1
ATOM 1365 C C . CYS B 1 59 ? 11.312 7.141 4.484 1 98.31 59 CYS B C 1
ATOM 1367 O O . CYS B 1 59 ? 11.539 7.812 3.479 1 98.31 59 CYS B O 1
ATOM 1369 N N . SER B 1 60 ? 11.297 5.836 4.457 1 96.62 60 SER B N 1
ATOM 1370 C CA . SER B 1 60 ? 11.773 5.113 3.279 1 96.62 60 SER B CA 1
ATOM 1371 C C . SER B 1 60 ? 10.625 4.773 2.338 1 96.62 60 SER B C 1
ATOM 1373 O O . SER B 1 60 ? 10.836 4.191 1.273 1 96.62 60 SER B O 1
ATOM 1375 N N . PHE B 1 61 ? 9.391 5.195 2.74 1 96.56 61 PHE B N 1
ATOM 1376 C CA . PHE B 1 61 ? 8.242 4.695 2 1 96.56 61 PHE B CA 1
ATOM 1377 C C . PHE B 1 61 ? 7.422 5.848 1.429 1 96.56 61 PHE B C 1
ATOM 1379 O O . PHE B 1 61 ? 7.234 6.871 2.092 1 96.56 61 PHE B O 1
ATOM 1386 N N . ASP B 1 62 ? 7.008 5.664 0.189 1 94.69 62 ASP B N 1
ATOM 1387 C CA . ASP B 1 62 ? 5.875 6.406 -0.355 1 94.69 62 ASP B CA 1
ATOM 1388 C C . ASP B 1 62 ? 4.582 5.598 -0.241 1 94.69 62 ASP B C 1
ATOM 1390 O O . ASP B 1 62 ? 4.613 4.363 -0.273 1 94.69 62 ASP B O 1
ATOM 1394 N N . PHE B 1 63 ? 3.473 6.336 -0.099 1 96.12 63 PHE B N 1
ATOM 1395 C CA . PHE B 1 63 ? 2.236 5.574 0.025 1 96.12 63 PHE B CA 1
ATOM 1396 C C . PHE B 1 63 ? 1.044 6.395 -0.447 1 96.12 63 PHE B C 1
ATOM 1398 O O . PHE B 1 63 ? 1.159 7.605 -0.65 1 96.12 63 PHE B O 1
ATOM 1405 N N . GLN B 1 64 ? 0.006 5.727 -0.694 1 94.31 64 GLN B N 1
ATOM 1406 C CA . GLN B 1 64 ? -1.255 6.324 -1.123 1 94.31 64 GLN B CA 1
ATOM 1407 C C . GLN B 1 64 ? -2.443 5.637 -0.453 1 94.31 64 GLN B C 1
ATOM 1409 O O . GLN B 1 64 ? -2.486 4.41 -0.362 1 94.31 64 GLN B O 1
ATOM 1414 N N . LEU B 1 65 ? -3.332 6.465 0.081 1 94.44 65 LEU B N 1
ATOM 1415 C CA . LEU B 1 65 ? -4.5 5.891 0.738 1 94.44 65 LEU B CA 1
ATOM 1416 C C . LEU B 1 65 ? -5.719 5.941 -0.18 1 94.44 65 LEU B C 1
ATOM 1418 O O . LEU B 1 65 ? -5.73 6.688 -1.161 1 94.44 65 LEU B O 1
ATOM 1422 N N . GLN B 1 66 ? -6.617 5.145 0.221 1 88.94 66 GLN B N 1
ATOM 1423 C CA . GLN B 1 66 ? -7.82 4.984 -0.592 1 88.94 66 GLN B CA 1
ATOM 1424 C C . GLN B 1 66 ? -8.539 6.316 -0.783 1 88.94 66 GLN B C 1
ATOM 1426 O O . GLN B 1 66 ? -8.594 7.133 0.136 1 88.94 66 GLN B O 1
ATOM 1431 N N . ASN B 1 67 ? -9.055 6.52 -2.004 1 85.06 67 ASN B N 1
ATOM 1432 C CA . ASN B 1 67 ? -9.898 7.641 -2.408 1 85.06 67 ASN B CA 1
ATOM 1433 C C . ASN B 1 67 ? -9.109 8.953 -2.438 1 85.06 67 ASN B C 1
ATOM 1435 O O . ASN B 1 67 ? -9.656 10.016 -2.146 1 85.06 67 ASN B O 1
ATOM 1439 N N . GLN B 1 68 ? -7.871 8.766 -2.572 1 81.88 68 GLN B N 1
ATOM 1440 C CA . GLN B 1 68 ? -7.008 9.938 -2.723 1 81.88 68 GLN B CA 1
ATOM 1441 C C . GLN B 1 68 ? -6.121 9.805 -3.959 1 81.88 68 GLN B C 1
ATOM 1443 O O . GLN B 1 68 ? -5.703 8.703 -4.316 1 81.88 68 GLN B O 1
ATOM 1448 N N . GLY B 1 69 ? -5.863 10.867 -4.535 1 77.19 69 GLY B N 1
ATOM 1449 C CA . GLY B 1 69 ? -4.988 10.867 -5.695 1 77.19 69 GLY B CA 1
ATOM 1450 C C . GLY B 1 69 ? -3.551 11.211 -5.363 1 77.19 69 GLY B C 1
ATOM 1451 O O . GLY B 1 69 ? -2.65 11 -6.176 1 77.19 69 GLY B O 1
ATOM 1452 N N . SER B 1 70 ? -3.32 11.641 -4.188 1 85.5 70 SER B N 1
ATOM 1453 C CA . SER B 1 70 ? -1.99 12.117 -3.822 1 85.5 70 SER B CA 1
ATOM 1454 C C . SER B 1 70 ? -1.14 10.992 -3.24 1 85.5 70 SER B C 1
ATOM 1456 O O . SER B 1 70 ? -1.647 10.133 -2.52 1 85.5 70 SER B O 1
ATOM 1458 N N . VAL B 1 71 ? 0.114 11.016 -3.6 1 92.75 71 VAL B N 1
ATOM 1459 C CA . VAL B 1 71 ? 1.112 10.18 -2.945 1 92.75 71 VAL B CA 1
ATOM 1460 C C . VAL B 1 71 ? 1.719 10.93 -1.759 1 92.75 71 VAL B C 1
ATOM 1462 O O . VAL B 1 71 ? 2.008 12.125 -1.853 1 92.75 71 VAL B O 1
ATOM 1465 N N . TYR B 1 72 ? 1.941 10.18 -0.679 1 95.31 72 TYR B N 1
ATOM 1466 C CA . TYR B 1 72 ? 2.447 10.758 0.562 1 95.31 72 TYR B CA 1
ATOM 1467 C C . TYR B 1 72 ? 3.803 10.164 0.925 1 95.31 72 TYR B C 1
ATOM 1469 O O . TYR B 1 72 ? 4.152 9.07 0.467 1 95.31 72 TYR B O 1
ATOM 1477 N N . HIS B 1 73 ? 4.527 10.906 1.786 1 97.31 73 HIS B N 1
ATOM 1478 C CA . HIS B 1 73 ? 5.734 10.375 2.408 1 97.31 73 HIS B CA 1
ATOM 1479 C C . HIS B 1 73 ? 5.961 10.984 3.787 1 97.31 73 HIS B C 1
ATOM 1481 O O . HIS B 1 73 ? 5.465 12.078 4.078 1 97.31 73 HIS B O 1
ATOM 1487 N N . PHE B 1 74 ? 6.68 10.297 4.605 1 98.5 74 PHE B N 1
ATOM 1488 C CA . PHE B 1 74 ? 7.047 10.766 5.938 1 98.5 74 PHE B CA 1
ATOM 1489 C C . PHE B 1 74 ? 8.312 11.617 5.883 1 98.5 74 PHE B C 1
ATOM 1491 O O . PHE B 1 74 ? 9.141 11.445 4.988 1 98.5 74 PHE B O 1
ATOM 1498 N N . ALA B 1 75 ? 8.43 12.492 6.801 1 98.56 75 ALA B N 1
ATOM 1499 C CA . ALA B 1 75 ? 9.625 13.32 6.961 1 98.56 75 ALA B CA 1
ATOM 1500 C C . ALA B 1 75 ? 9.961 13.516 8.438 1 98.56 75 ALA B C 1
ATOM 1502 O O . ALA B 1 75 ? 9.086 13.383 9.305 1 98.56 75 ALA B O 1
ATOM 1503 N N . TYR B 1 76 ? 11.297 13.695 8.695 1 98.31 76 TYR B N 1
ATOM 1504 C CA . TYR B 1 76 ? 11.82 13.984 10.023 1 98.31 76 TYR B CA 1
ATOM 1505 C C . TYR B 1 76 ? 11.688 12.773 10.938 1 98.31 76 TYR B C 1
ATOM 1507 O O . TYR B 1 76 ? 11.375 12.914 12.125 1 98.31 76 TYR B O 1
ATOM 1515 N N . CYS B 1 77 ? 11.781 11.656 10.367 1 98.31 77 CYS B N 1
ATOM 1516 C CA . CYS B 1 77 ? 11.719 10.414 11.125 1 98.31 77 CYS B CA 1
ATOM 1517 C C . CYS B 1 77 ? 12.789 10.383 12.203 1 98.31 77 CYS B C 1
ATOM 1519 O O . CYS B 1 77 ? 13.914 10.828 11.984 1 98.31 77 CYS B O 1
ATOM 1521 N N . GLY B 1 78 ? 12.438 9.781 13.375 1 95.38 78 GLY B N 1
ATOM 1522 C CA . GLY B 1 78 ? 13.367 9.68 14.484 1 95.38 78 GLY B CA 1
ATOM 1523 C C . GLY B 1 78 ? 13.391 10.914 15.367 1 95.38 78 GLY B C 1
ATOM 1524 O O . GLY B 1 78 ? 14.141 10.977 16.344 1 95.38 78 GLY B O 1
ATOM 1525 N N . THR B 1 79 ? 12.586 11.883 14.953 1 96.75 79 THR B N 1
ATOM 1526 C CA . THR B 1 79 ? 12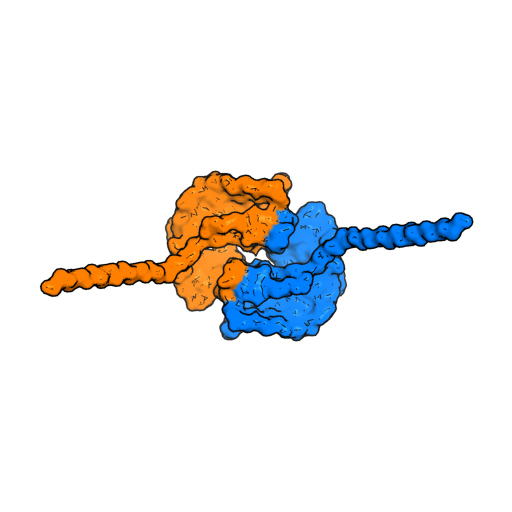.508 13.094 15.75 1 96.75 79 THR B CA 1
ATOM 1527 C C . THR B 1 79 ? 11.078 13.344 16.234 1 96.75 79 THR B C 1
ATOM 1529 O O . THR B 1 79 ? 10.156 12.633 15.828 1 96.75 79 THR B O 1
ATOM 1532 N N . ASP B 1 80 ? 10.93 14.461 17.078 1 95.88 80 ASP B N 1
ATOM 1533 C CA . ASP B 1 80 ? 9.617 14.844 17.578 1 95.88 80 ASP B CA 1
ATOM 1534 C C . ASP B 1 80 ? 8.82 15.602 16.516 1 95.88 80 ASP B C 1
ATOM 1536 O O . ASP B 1 80 ? 7.633 15.875 16.703 1 95.88 80 ASP B O 1
ATOM 1540 N N . ASP B 1 81 ? 9.398 15.836 15.375 1 97.88 81 ASP B N 1
ATOM 1541 C CA . ASP B 1 81 ? 8.766 16.641 14.336 1 97.88 81 ASP B CA 1
ATOM 1542 C C . ASP B 1 81 ? 8.273 15.758 13.188 1 97.88 81 ASP B C 1
ATOM 1544 O O . ASP B 1 81 ? 8.039 16.25 12.078 1 97.88 81 ASP B O 1
ATOM 1548 N N . LEU B 1 82 ? 8.086 14.477 13.469 1 98.56 82 LEU B N 1
ATOM 1549 C CA . LEU B 1 82 ? 7.566 13.555 12.461 1 98.56 82 LEU B CA 1
ATOM 1550 C C . LEU B 1 82 ? 6.316 14.125 11.797 1 98.56 82 LEU B C 1
ATOM 1552 O O . LEU B 1 82 ? 5.414 14.617 12.477 1 98.56 82 LEU B O 1
ATOM 1556 N N . ALA B 1 83 ? 6.336 14.078 10.406 1 98.81 83 ALA B N 1
ATOM 1557 C CA . ALA B 1 83 ? 5.219 14.641 9.656 1 98.81 83 ALA B CA 1
ATOM 1558 C C . ALA B 1 83 ? 5.02 13.898 8.336 1 98.81 83 ALA B C 1
ATOM 1560 O O . ALA B 1 83 ? 5.887 13.133 7.91 1 98.81 83 ALA B O 1
ATOM 1561 N N . ILE B 1 84 ? 3.828 14.094 7.77 1 98.44 84 ILE B N 1
ATOM 1562 C CA . ILE B 1 84 ? 3.518 1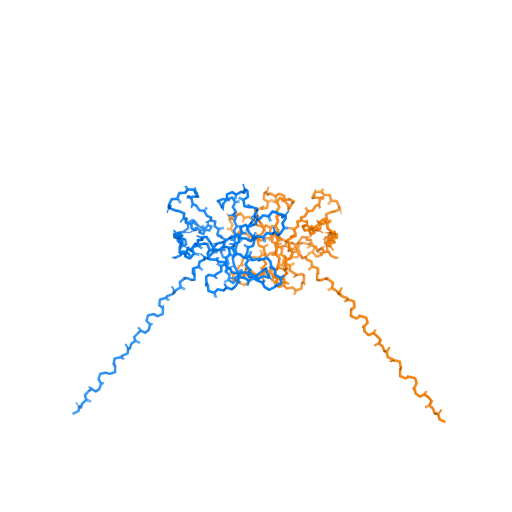3.586 6.441 1 98.44 84 ILE B CA 1
ATOM 1563 C C . ILE B 1 84 ? 3.428 14.742 5.453 1 98.44 84 ILE B C 1
ATOM 1565 O O . ILE B 1 84 ? 2.854 15.789 5.762 1 98.44 84 ILE B O 1
ATOM 1569 N N . TYR B 1 85 ? 4.07 14.555 4.344 1 97.44 85 TYR B N 1
ATOM 1570 C CA . TYR B 1 85 ? 4.023 15.516 3.244 1 97.44 85 TYR B CA 1
ATOM 1571 C C . TYR B 1 85 ? 3.432 14.875 1.993 1 97.44 85 TYR B C 1
ATOM 1573 O O . TYR B 1 85 ? 3.465 13.648 1.84 1 97.44 85 TYR B O 1
ATOM 1581 N N . ARG B 1 86 ? 2.904 15.688 1.188 1 93.31 86 ARG B N 1
ATOM 1582 C CA . ARG B 1 86 ? 2.475 15.258 -0.138 1 93.31 86 ARG B CA 1
ATOM 1583 C C . ARG B 1 86 ? 3.627 15.32 -1.135 1 93.31 86 ARG B C 1
ATOM 1585 O O . ARG B 1 86 ? 4.633 15.984 -0.888 1 93.31 86 ARG B O 1
ATOM 1592 N N . ASN B 1 87 ? 3.42 14.656 -2.195 1 88.06 87 ASN B N 1
ATOM 1593 C CA . ASN B 1 87 ? 4.461 14.617 -3.217 1 88.06 87 ASN B CA 1
ATOM 1594 C C . ASN B 1 87 ? 4.777 16.016 -3.748 1 88.06 87 ASN B C 1
ATOM 1596 O O . ASN B 1 87 ? 5.879 16.25 -4.246 1 88.06 87 ASN B O 1
ATOM 1600 N N . ASP B 1 88 ? 3.867 16.859 -3.711 1 85.31 88 ASP B N 1
ATOM 1601 C CA . ASP B 1 88 ? 4.094 18.203 -4.23 1 85.31 88 ASP B CA 1
ATOM 1602 C C . ASP B 1 88 ? 4.887 19.047 -3.236 1 85.31 88 ASP B C 1
ATOM 1604 O O . ASP B 1 88 ? 5.141 20.234 -3.484 1 85.31 88 ASP B O 1
ATOM 1608 N N . GLY B 1 89 ? 5.234 18.516 -2.131 1 91.69 89 GLY B N 1
ATOM 1609 C CA . GLY B 1 89 ? 6.059 19.188 -1.145 1 91.69 89 GLY B CA 1
ATOM 1610 C C . GLY B 1 89 ? 5.25 19.844 -0.041 1 91.69 89 GLY B C 1
ATOM 1611 O O . GLY B 1 89 ? 5.812 20.297 0.957 1 91.69 89 GLY B O 1
ATOM 1612 N N . SER B 1 90 ? 3.902 19.859 -0.215 1 95.31 90 SER B N 1
ATOM 1613 C CA . SER B 1 90 ? 3.078 20.516 0.799 1 95.31 90 SER B CA 1
ATOM 1614 C C . SER B 1 90 ? 2.893 19.625 2.02 1 95.31 90 SER B C 1
ATOM 1616 O O . SER B 1 90 ? 2.775 18.391 1.886 1 95.31 90 SER B O 1
ATOM 1618 N N . LEU B 1 91 ? 2.838 20.281 3.119 1 97.31 91 LEU B N 1
ATOM 1619 C CA . LEU B 1 91 ? 2.617 19.578 4.375 1 97.31 91 LEU B CA 1
ATOM 1620 C C . LEU B 1 91 ? 1.186 19.062 4.465 1 97.31 91 LEU B C 1
ATOM 1622 O O . LEU B 1 91 ? 0.234 19.812 4.262 1 97.31 91 LEU B O 1
ATOM 1626 N N . TYR B 1 92 ? 1.078 17.766 4.715 1 97.06 92 TYR B N 1
ATOM 1627 C CA . TYR B 1 92 ? -0.233 17.234 5.051 1 97.06 92 TYR B CA 1
ATOM 1628 C C . TYR B 1 92 ? -0.567 17.484 6.516 1 97.06 92 TYR B C 1
ATOM 1630 O O . TYR B 1 92 ? -1.605 18.062 6.832 1 97.06 92 TYR B O 1
ATOM 1638 N N . GLY B 1 93 ? 0.533 16.969 7.371 1 97.69 93 GLY B N 1
ATOM 1639 C CA . GLY B 1 93 ? 0.326 17.234 8.781 1 97.69 93 GLY B CA 1
ATOM 1640 C C . GLY B 1 93 ? 1.42 16.672 9.672 1 97.69 93 GLY B C 1
ATOM 1641 O O . GLY B 1 93 ? 2.096 15.719 9.297 1 97.69 93 GLY B O 1
ATOM 1642 N N . LYS B 1 94 ? 1.521 17.25 10.836 1 98.12 94 LYS B N 1
ATOM 1643 C CA . LYS B 1 94 ? 2.438 16.75 11.859 1 98.12 94 LYS B CA 1
ATOM 1644 C C . LYS B 1 94 ? 1.849 15.539 12.578 1 98.12 94 LYS B C 1
ATOM 1646 O O . LYS B 1 94 ? 0.631 15.344 12.578 1 98.12 94 LYS B O 1
ATOM 1651 N N . CYS B 1 95 ? 2.758 14.797 13.148 1 98.38 95 CYS B N 1
ATOM 1652 C CA . CYS B 1 95 ? 2.311 13.578 13.812 1 98.38 95 CYS B CA 1
ATOM 1653 C C . CYS B 1 95 ? 2.414 13.719 15.328 1 98.38 95 CYS B C 1
ATOM 1655 O O . CYS B 1 95 ? 3.285 14.43 15.836 1 98.38 95 CYS B O 1
ATOM 1657 N N . SER B 1 96 ? 1.519 13.047 15.938 1 97.94 96 SER B N 1
ATOM 1658 C CA . SER B 1 96 ? 1.547 12.93 17.391 1 97.94 96 SER B CA 1
ATOM 1659 C C . SER B 1 96 ? 1.446 11.469 17.828 1 97.94 96 SER B C 1
ATOM 1661 O O . SER B 1 96 ? 1.157 10.594 17.016 1 97.94 96 SER B O 1
ATOM 1663 N N . THR B 1 97 ? 1.712 11.203 19.062 1 97.44 97 THR B N 1
ATOM 1664 C CA . THR B 1 97 ? 1.644 9.859 19.609 1 97.44 97 THR B CA 1
ATOM 1665 C C . THR B 1 97 ? 0.291 9.609 20.281 1 97.44 97 THR B C 1
ATOM 1667 O O . THR B 1 97 ? 0.189 8.82 21.219 1 97.44 97 THR B O 1
ATOM 1670 N N . LYS B 1 98 ? -0.667 10.328 19.719 1 94.12 98 LYS B N 1
ATOM 1671 C CA . LYS B 1 98 ? -2.027 10.07 20.172 1 94.12 98 LYS B CA 1
ATOM 1672 C C . LYS B 1 98 ? -2.379 8.594 20.031 1 94.12 98 LYS B C 1
ATOM 1674 O O . LYS B 1 98 ? -2.213 8.008 18.969 1 94.12 98 LYS B O 1
ATOM 1679 N N . ASP B 1 99 ? -2.912 7.895 21.188 1 95.12 99 ASP B N 1
ATOM 1680 C CA . ASP B 1 99 ? -3.355 6.504 21.234 1 95.12 99 ASP B CA 1
ATOM 1681 C C . ASP B 1 99 ? -2.191 5.547 21 1 95.12 99 ASP B C 1
ATOM 1683 O O . ASP B 1 99 ? -2.387 4.434 20.516 1 95.12 99 ASP B O 1
ATOM 1687 N N . PHE B 1 100 ? -1.009 5.973 21.297 1 97.19 100 PHE B N 1
ATOM 1688 C CA . PHE B 1 100 ? 0.174 5.129 21.188 1 97.19 100 PHE B CA 1
ATOM 1689 C C . PHE B 1 100 ? -0.014 3.82 21.938 1 97.19 100 PHE B C 1
ATOM 1691 O O . PHE B 1 100 ? -0.428 3.826 23.109 1 97.19 100 PHE B O 1
ATOM 1698 N N . GLY B 1 101 ? 0.24 2.703 21.25 1 97.25 101 GLY B N 1
ATOM 1699 C CA . GLY B 1 101 ? 0.193 1.405 21.906 1 97.25 101 GLY B CA 1
ATOM 1700 C C . GLY B 1 101 ? -1.184 0.77 21.875 1 97.25 101 GLY B C 1
ATOM 1701 O O . GLY B 1 101 ? -1.348 -0.388 22.266 1 97.25 101 GLY B O 1
ATOM 1702 N N . LYS B 1 102 ? -2.148 1.529 21.469 1 97.56 102 LYS B N 1
ATOM 1703 C CA . LYS B 1 102 ? -3.482 0.952 21.344 1 97.56 102 LYS B CA 1
ATOM 1704 C C . LYS B 1 102 ? -3.49 -0.222 20.375 1 97.56 102 LYS B C 1
ATOM 1706 O O . LYS B 1 102 ? -3.031 -0.093 19.234 1 97.56 102 LYS B O 1
ATOM 1711 N N . LYS B 1 103 ? -4.012 -1.304 20.844 1 96.81 103 LYS B N 1
ATOM 1712 C CA . LYS B 1 103 ? -4.094 -2.508 20.016 1 96.81 103 LYS B CA 1
ATOM 1713 C C . LYS B 1 103 ? -5.422 -2.576 19.266 1 96.81 103 LYS B C 1
ATOM 1715 O O . LYS B 1 103 ? -6.488 -2.461 19.875 1 96.81 103 LYS B O 1
ATOM 1720 N N . LEU B 1 104 ? -5.418 -2.609 18.047 1 96.12 104 LEU B N 1
ATOM 1721 C CA . LEU B 1 104 ? -6.574 -2.895 17.203 1 96.12 104 LEU B CA 1
ATOM 1722 C C . LEU B 1 104 ? -6.668 -4.383 16.891 1 96.12 104 LEU B C 1
ATOM 1724 O O . LEU B 1 104 ? -5.84 -4.922 16.156 1 96.12 104 LEU B O 1
ATOM 1728 N N . LYS B 1 105 ? -7.629 -5.055 17.406 1 94.06 105 LYS B N 1
ATOM 1729 C CA . LYS B 1 105 ? -7.816 -6.488 17.203 1 94.06 105 LYS B CA 1
ATOM 1730 C C . LYS B 1 105 ? -8.516 -6.77 15.875 1 94.06 105 LYS B C 1
ATOM 1732 O O . LYS B 1 105 ? -9.602 -6.242 15.617 1 94.06 105 LYS B O 1
ATOM 1737 N N . CYS B 1 106 ? -7.844 -7.531 15.125 1 91.69 106 CYS B N 1
ATOM 1738 C CA . CYS B 1 106 ? -8.406 -7.902 13.828 1 91.69 106 CYS B CA 1
ATOM 1739 C C . CYS B 1 106 ? -8.906 -9.344 13.852 1 91.69 106 CYS B C 1
ATOM 1741 O O . CYS B 1 106 ? -8.297 -10.211 14.477 1 91.69 106 CYS B O 1
ATOM 1743 N N . GLN B 1 107 ? -9.938 -9.586 13.195 1 84.5 107 GLN B N 1
ATOM 1744 C CA . GLN B 1 107 ? -10.578 -10.898 13.258 1 84.5 107 GLN B CA 1
ATOM 1745 C C . GLN B 1 107 ? -9.914 -11.867 12.289 1 84.5 107 GLN B C 1
ATOM 1747 O O . GLN B 1 107 ? -9.625 -13.016 12.648 1 84.5 107 GLN B O 1
ATOM 1752 N N . ASN B 1 108 ? -9.648 -11.438 10.969 1 79.75 108 ASN B N 1
ATOM 1753 C CA . ASN B 1 108 ? -9.188 -12.336 9.922 1 79.75 108 ASN B CA 1
ATOM 1754 C C . ASN B 1 108 ? -7.75 -12.023 9.508 1 79.75 108 ASN B C 1
ATOM 1756 O O . ASN B 1 108 ? -7.273 -12.516 8.484 1 79.75 108 ASN B O 1
ATOM 1760 N N . SER B 1 109 ? -7.18 -11.094 10.281 1 81.81 109 SER B N 1
ATOM 1761 C CA . SER B 1 109 ? -5.805 -10.711 10 1 81.81 109 SER B CA 1
ATOM 1762 C C . SER B 1 109 ? -5.039 -10.398 11.281 1 81.81 109 SER B C 1
ATOM 1764 O O . SER B 1 109 ? -5.555 -10.609 12.383 1 81.81 109 SER B O 1
ATOM 1766 N N . HIS B 1 110 ? -3.846 -9.977 11.117 1 88.38 110 HIS B N 1
ATOM 1767 C CA . HIS B 1 110 ? -2.9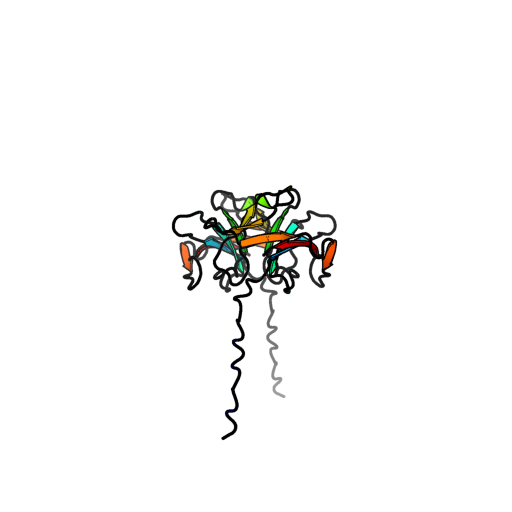88 -9.703 12.266 1 88.38 110 HIS B CA 1
ATOM 1768 C C . HIS B 1 110 ? -3.389 -8.406 12.953 1 88.38 110 HIS B C 1
ATOM 1770 O O . HIS B 1 110 ? -3.814 -7.453 12.289 1 88.38 110 HIS B O 1
ATOM 1776 N N . ASP B 1 111 ? -3.246 -8.43 14.305 1 93.62 111 ASP B N 1
ATOM 1777 C CA . ASP B 1 111 ? -3.523 -7.227 15.086 1 93.62 111 ASP B CA 1
ATOM 1778 C C . ASP B 1 111 ? -2.582 -6.09 14.703 1 93.62 111 ASP B C 1
ATOM 1780 O O . ASP B 1 111 ? -1.499 -6.328 14.164 1 93.62 111 ASP B O 1
ATOM 1784 N N . ILE B 1 112 ? -3.041 -4.898 14.992 1 95.69 112 ILE B N 1
ATOM 1785 C CA . ILE B 1 112 ? -2.246 -3.707 14.727 1 95.69 112 ILE B CA 1
ATOM 1786 C C . ILE B 1 112 ? -2.082 -2.891 16 1 95.69 112 ILE B C 1
ATOM 1788 O O . ILE B 1 112 ? -3.041 -2.715 16.766 1 95.69 112 ILE B O 1
ATOM 1792 N N . ILE B 1 113 ? -0.85 -2.471 16.25 1 97.38 113 ILE B N 1
ATOM 1793 C CA . ILE B 1 113 ? -0.562 -1.578 17.359 1 97.38 113 ILE B CA 1
ATOM 1794 C C . ILE B 1 113 ? -0.361 -0.154 16.844 1 97.38 113 ILE B C 1
ATOM 1796 O O . ILE B 1 113 ? 0.575 0.111 16.094 1 97.38 113 ILE B O 1
ATOM 1800 N N . LYS B 1 114 ? -1.253 0.744 17.25 1 98.06 114 LYS B N 1
ATOM 1801 C CA . LYS B 1 114 ? -1.199 2.133 16.812 1 98.06 114 LYS B CA 1
ATOM 1802 C C . LYS B 1 114 ? 0.033 2.842 17.375 1 98.06 114 LYS B C 1
ATOM 1804 O O . LYS B 1 114 ? 0.393 2.646 18.531 1 98.06 114 LYS B O 1
ATOM 1809 N N . GLN B 1 115 ? 0.647 3.77 16.547 1 98.25 115 GLN B N 1
ATOM 1810 C CA . GLN B 1 115 ? 1.846 4.469 17 1 98.25 115 GLN B CA 1
ATOM 1811 C C . GLN B 1 115 ? 1.689 5.98 16.844 1 98.25 115 GLN B C 1
ATOM 1813 O O . GLN B 1 115 ? 2.072 6.738 17.75 1 98.25 115 GLN B O 1
ATOM 1818 N N . TYR B 1 116 ? 1.114 6.371 15.695 1 98.38 116 TYR B N 1
ATOM 1819 C CA . TYR B 1 116 ? 1.04 7.805 15.43 1 98.38 116 TYR B CA 1
ATOM 1820 C C . TYR B 1 116 ? -0.302 8.172 14.805 1 98.38 116 TYR B C 1
ATOM 1822 O O . TYR B 1 116 ? -0.967 7.328 14.203 1 98.38 116 TYR B O 1
ATOM 1830 N N . VAL B 1 117 ? -0.702 9.438 14.953 1 98.44 117 VAL B N 1
ATOM 1831 C CA . VAL B 1 117 ? -1.767 10.102 14.211 1 98.44 117 VAL B CA 1
ATOM 1832 C C . VAL B 1 117 ? -1.238 11.406 13.602 1 98.44 117 VAL B C 1
ATOM 1834 O O . VAL B 1 117 ? -0.623 12.219 14.297 1 98.44 117 VAL B O 1
ATOM 1837 N N . CYS B 1 118 ? -1.486 11.602 12.422 1 98.31 118 CYS B N 1
ATOM 1838 C CA . CYS B 1 118 ? -0.925 12.742 11.703 1 98.31 118 CYS B CA 1
ATOM 1839 C C . CYS B 1 118 ? -2.021 13.539 11.008 1 98.31 118 CYS B C 1
ATOM 1841 O O . CYS B 1 118 ? -2.93 12.969 10.406 1 98.31 118 CYS B O 1
ATOM 1843 N N . GLY B 1 119 ? -1.942 14.859 11 1 95.69 119 GLY B N 1
ATOM 1844 C CA . GLY B 1 119 ? -2.898 15.711 10.312 1 95.69 119 GLY B CA 1
ATOM 1845 C C . GLY B 1 119 ? -3.549 16.734 11.219 1 95.69 119 GLY B C 1
ATOM 1846 O O . GLY B 1 119 ? -3.418 16.656 12.438 1 95.69 119 GLY B O 1
#

Nearest PDB structures (foldseek):
  4pn1-assembly3_D  TM=3.074E-01  e=9.644E-01  Schizosaccharomyces pombe
  4pn1-assembly3_D  TM=3.069E-01  e=1.578E+00  Schizosaccharomyces pombe

pLDDT: mean 87.63, std 16.26, range [39.72, 98.81]

Organism: Fusarium pseudograminearum (strain CS3096) (NCBI:txid1028729)

Solvent-accessible surface area (backbone atoms only — not comparable to full-atom values): 13064 Å² total; per-residue (Å²): 133,86,78,78,77,78,78,77,75,73,76,72,74,62,83,73,71,78,32,38,28,32,28,36,33,53,42,88,95,53,77,38,28,31,31,38,33,55,56,94,57,70,50,50,32,25,58,18,39,46,55,36,53,61,91,47,63,70,56,76,36,53,41,38,50,68,78,31,55,60,45,33,34,43,40,54,69,96,50,89,66,25,27,37,27,35,76,88,68,48,75,65,24,53,42,40,59,63,65,50,67,41,71,47,84,33,91,78,27,56,35,31,35,31,46,32,35,26,80,134,86,78,77,76,77,77,76,75,74,75,71,72,63,81,74,70,78,33,37,27,32,27,35,34,52,41,88,95,53,77,35,28,30,31,36,31,55,55,94,57,71,48,50,31,25,60,15,39,45,56,35,52,62,90,48,63,69,56,77,34,52,40,38,50,68,77,31,54,59,46,33,34,43,40,55,69,98,50,89,66,24,27,36,27,36,76,86,68,48,76,65,23,53,40,40,59,63,65,51,67,41,71,47,84,34,89,77,26,55,35,32,34,30,45,31,36,26,80

Secondary structure (DSSP, 8-state):
----------------PPPEEEEEE--TTS--EEEEEETTS--GGGTSEEEEETTS-GGG-EE--TT----EEEESTTSTT-EEEETTS-EEEEEE-TTTT-EE--SSS--EEEEEEE-/----------------PPPEEEEEE--TTS--EEEEEETTS--GGGTSEEEEETTS-GGG-EE--TT----EEEESTTSTT-EEEETTS-EEEEEE-TTTT-EE--SSS--EEEEEEE-

Foldseek 3Di:
DPPPPPPPPPPPVPVPDFKKWWWWFDDVPDFIWIWIATPPDDPAPPQTHTFGTPVDWQQVGWDDHPPDDWIKGWPPTPDQFIFIDTPVGHGPWTKDQVQAQPWADYDPGTIIGIGIITD/DPPPPPPPPPPPPVVPDFKKWWWWFDDVVDFIWIWIATPPDDPAPPQTHTFGTPVDWQQVGWDDHPPDDWIKGWPPTPDQQIFIDTPVGHGPWGKDQVQAQPWADYDPGTIIGTGIITD

Radius of gyration: 21.97 Å; Cα contacts (8 Å, |Δi|>4): 554; chains: 2; bounding box: 57×87×44 Å